Protein AF-A0A5C6DYI2-F1 (afdb_monomer_lite)

Organism: NCBI:txid2528015

Radius of gyration: 19.26 Å; chains: 1; bounding box: 51×34×50 Å

Secondary structure (DSSP, 8-state):
-PPPP----EEEETTEEEEEEEEE-SS-TTEEEEEEESSTTS-S-EEEEEEETTB---HHHHHHHHHHHHHTT--SS-SS--EEEPPHHHHHHHHHTSPEEEEETTEEEEEEEE-TTS-EEEEEESS-TT-EEEEE-TT--GGG-SHHHHHHHHHHHHHTT--TT-SS--EEEE-HHHHHHHHHHHHHH-

pLDDT: mean 75.1, std 12.77, range [27.53, 91.75]

Structure (mmCIF, N/CA/C/O backbone):
data_AF-A0A5C6DYI2-F1
#
_entry.id   AF-A0A5C6DYI2-F1
#
loop_
_atom_site.group_PDB
_atom_site.id
_atom_site.type_symbol
_atom_site.label_atom_id
_atom_site.label_alt_id
_atom_site.label_comp_id
_atom_site.label_asym_id
_atom_site.label_entity_id
_atom_site.label_seq_id
_atom_site.pdbx_PDB_ins_code
_atom_site.Cartn_x
_atom_site.Cartn_y
_atom_site.Cartn_z
_atom_site.occupancy
_atom_site.B_iso_or_equiv
_atom_site.auth_seq_id
_atom_site.auth_comp_id
_atom_site.auth_asym_id
_atom_site.auth_atom_id
_atom_site.pdbx_PDB_model_num
ATOM 1 N N . MET A 1 1 ? 27.902 3.941 20.079 1.00 34.22 1 MET A N 1
ATOM 2 C CA . MET A 1 1 ? 26.708 3.625 19.268 1.00 34.22 1 MET A CA 1
ATOM 3 C C . MET A 1 1 ? 27.142 3.582 17.817 1.00 34.22 1 MET A C 1
ATOM 5 O O . MET A 1 1 ? 27.609 4.592 17.311 1.00 34.22 1 MET A O 1
ATOM 9 N N . SER A 1 2 ? 27.116 2.411 17.188 1.00 27.53 2 SER A N 1
ATOM 10 C CA . SER A 1 2 ? 27.493 2.263 15.780 1.00 27.53 2 SER A CA 1
ATOM 11 C C . SER A 1 2 ? 26.428 2.931 14.913 1.00 27.53 2 SER A C 1
ATOM 13 O O . SER A 1 2 ? 25.244 2.652 15.101 1.00 27.53 2 SER A O 1
ATOM 15 N N . ALA A 1 3 ? 26.829 3.805 13.985 1.00 27.56 3 ALA A N 1
ATOM 16 C CA . ALA A 1 3 ? 25.918 4.322 12.968 1.00 27.56 3 ALA A CA 1
ATOM 17 C C . ALA A 1 3 ? 25.213 3.135 12.279 1.00 27.56 3 ALA A C 1
ATOM 19 O O . ALA A 1 3 ? 25.870 2.115 12.025 1.00 27.56 3 ALA A O 1
ATOM 20 N N . PRO A 1 4 ? 23.895 3.208 12.019 1.00 30.70 4 PRO A N 1
ATOM 21 C CA . PRO A 1 4 ? 23.184 2.116 11.371 1.00 30.70 4 PRO A CA 1
ATOM 22 C C . PRO A 1 4 ? 23.882 1.798 10.045 1.00 30.70 4 PRO A C 1
ATOM 24 O O . PRO A 1 4 ? 24.084 2.685 9.216 1.00 30.70 4 PRO A O 1
ATOM 27 N N . LYS A 1 5 ? 24.308 0.537 9.869 1.00 36.03 5 LYS A N 1
ATOM 28 C CA . LYS A 1 5 ? 24.911 0.057 8.617 1.00 36.03 5 LYS A CA 1
ATOM 29 C C . LYS A 1 5 ? 23.982 0.476 7.474 1.00 36.03 5 LYS A C 1
ATOM 31 O O . LYS A 1 5 ? 22.813 0.093 7.500 1.00 36.03 5 LYS A O 1
ATOM 36 N N . ARG A 1 6 ? 24.480 1.268 6.510 1.00 45.12 6 ARG A N 1
ATOM 37 C CA . ARG A 1 6 ? 23.754 1.603 5.271 1.00 45.12 6 ARG A CA 1
ATOM 38 C C . ARG A 1 6 ? 23.174 0.297 4.723 1.00 45.12 6 ARG A C 1
ATOM 40 O O . ARG A 1 6 ? 23.941 -0.588 4.348 1.00 45.12 6 ARG A O 1
ATOM 47 N N . LYS A 1 7 ? 21.845 0.135 4.773 1.00 52.53 7 LYS A N 1
ATOM 48 C CA . LYS A 1 7 ? 21.173 -1.033 4.192 1.00 52.53 7 LYS A CA 1
ATOM 49 C C . LYS A 1 7 ? 21.617 -1.102 2.731 1.00 52.53 7 LYS A C 1
ATOM 51 O O . LYS A 1 7 ? 21.588 -0.090 2.037 1.00 52.53 7 LYS A O 1
ATOM 56 N N . SER A 1 8 ? 22.119 -2.258 2.306 1.00 54.47 8 SER A N 1
ATOM 57 C CA . SER A 1 8 ? 22.535 -2.461 0.920 1.00 54.47 8 SER A CA 1
ATOM 58 C C . SER A 1 8 ? 21.328 -2.218 0.014 1.00 54.47 8 SER A C 1
ATOM 60 O O . SER A 1 8 ? 20.334 -2.932 0.118 1.00 54.47 8 SER A O 1
ATOM 62 N N . ASN A 1 9 ? 21.406 -1.203 -0.843 1.00 77.44 9 ASN A N 1
ATOM 63 C CA . ASN A 1 9 ? 20.374 -0.859 -1.819 1.00 77.44 9 ASN A CA 1
ATOM 64 C C . ASN A 1 9 ? 20.566 -1.660 -3.114 1.00 77.44 9 ASN A C 1
ATOM 66 O O . ASN A 1 9 ? 20.631 -1.088 -4.200 1.00 77.44 9 ASN A O 1
ATOM 70 N N . ARG A 1 10 ? 20.769 -2.973 -2.991 1.00 84.75 10 ARG A N 1
ATOM 71 C CA . ARG A 1 10 ? 21.012 -3.869 -4.123 1.00 84.75 10 ARG A CA 1
ATOM 72 C C . ARG A 1 10 ? 19.998 -4.996 -4.114 1.00 84.75 10 ARG A C 1
ATOM 74 O O . ARG A 1 10 ? 19.713 -5.551 -3.052 1.00 84.75 10 ARG A O 1
ATOM 81 N N . ILE A 1 11 ? 19.505 -5.352 -5.290 1.00 85.38 11 ILE A N 1
ATOM 82 C CA . ILE A 1 11 ? 18.646 -6.512 -5.497 1.00 85.38 11 ILE A CA 1
ATOM 83 C C . ILE A 1 11 ? 19.106 -7.271 -6.737 1.00 85.38 11 ILE A C 1
ATOM 85 O O . ILE A 1 11 ? 19.476 -6.663 -7.734 1.00 85.38 11 ILE A O 1
ATOM 89 N N . THR A 1 12 ? 19.093 -8.598 -6.666 1.00 85.75 12 THR A N 1
ATOM 90 C CA . THR A 1 12 ? 19.372 -9.464 -7.814 1.00 85.75 12 THR A CA 1
ATOM 91 C C . THR A 1 12 ? 18.053 -10.042 -8.311 1.00 85.75 12 THR A C 1
ATOM 93 O O . THR A 1 12 ? 17.307 -10.628 -7.520 1.00 85.75 12 THR A O 1
ATOM 96 N N . VAL A 1 13 ? 17.758 -9.870 -9.599 1.00 82.00 13 VAL A N 1
ATOM 97 C CA . VAL A 1 13 ? 16.585 -10.454 -10.263 1.00 82.00 13 VAL A CA 1
ATOM 98 C C . VAL A 1 13 ? 17.079 -11.228 -11.477 1.00 82.00 13 VAL A C 1
ATOM 100 O O . VAL A 1 13 ? 17.715 -10.659 -12.358 1.00 82.00 13 VAL A O 1
ATOM 103 N N . GLY A 1 14 ? 16.845 -12.544 -11.475 1.00 82.75 14 GLY A N 1
ATOM 104 C CA . GLY A 1 14 ? 17.521 -13.451 -12.400 1.00 82.75 14 GLY A CA 1
ATOM 105 C C . GLY A 1 14 ? 19.039 -13.353 -12.234 1.00 82.75 14 GLY A C 1
ATOM 106 O O . GLY A 1 14 ? 19.572 -13.502 -11.135 1.00 82.75 14 GLY A O 1
ATOM 107 N N . ASP A 1 15 ? 19.703 -13.071 -13.338 1.00 82.75 15 ASP A N 1
ATOM 108 C CA . ASP A 1 15 ? 21.144 -12.968 -13.530 1.00 82.75 15 ASP A CA 1
ATOM 109 C C . ASP A 1 15 ? 21.648 -11.512 -13.485 1.00 82.75 15 ASP A C 1
ATOM 111 O O . ASP A 1 15 ? 22.845 -11.256 -13.609 1.00 82.75 15 ASP A O 1
ATOM 115 N N . GLN A 1 16 ? 20.755 -10.552 -13.228 1.00 82.06 16 GLN A N 1
ATOM 116 C CA . GLN A 1 16 ? 21.065 -9.124 -13.206 1.00 82.06 16 GLN A CA 1
ATOM 117 C C . GLN A 1 16 ? 21.032 -8.547 -11.794 1.00 82.06 16 GLN A C 1
ATOM 119 O O . GLN A 1 16 ? 20.221 -8.937 -10.946 1.00 82.06 16 GLN A O 1
ATOM 124 N N . VAL A 1 17 ? 21.919 -7.583 -11.545 1.00 85.12 17 VAL A N 1
ATOM 125 C CA . VAL A 1 17 ? 22.002 -6.857 -10.277 1.00 85.12 17 VAL A CA 1
ATOM 126 C C . VAL A 1 17 ? 21.564 -5.419 -10.489 1.00 85.12 17 VAL A C 1
ATOM 128 O O . VAL A 1 17 ? 22.135 -4.694 -11.293 1.00 85.12 17 VAL A O 1
ATOM 131 N N . PHE A 1 18 ? 20.587 -5.004 -9.698 1.00 86.56 18 PHE A N 1
ATOM 132 C CA . PHE A 1 18 ? 20.037 -3.661 -9.702 1.00 86.56 18 PHE A CA 1
ATOM 133 C C . PHE A 1 18 ? 20.454 -2.936 -8.436 1.00 86.56 18 PHE A C 1
ATOM 135 O O . PHE A 1 18 ? 20.476 -3.516 -7.341 1.00 86.56 18 PHE A O 1
ATOM 142 N N . ARG A 1 19 ? 20.727 -1.641 -8.568 1.00 86.38 19 ARG A N 1
ATOM 143 C CA . ARG A 1 19 ? 20.943 -0.742 -7.439 1.00 86.38 19 ARG A CA 1
ATOM 144 C C . ARG A 1 19 ? 19.838 0.299 -7.415 1.00 86.38 19 ARG A C 1
ATOM 146 O O . ARG A 1 19 ? 19.529 0.891 -8.439 1.00 86.38 19 ARG A O 1
ATOM 153 N N . TRP A 1 20 ? 19.267 0.563 -6.248 1.00 85.56 20 TRP A N 1
ATOM 154 C CA . TRP A 1 20 ? 18.187 1.540 -6.126 1.00 85.56 20 TRP A CA 1
ATOM 155 C C . TRP A 1 20 ? 18.527 2.706 -5.209 1.00 85.56 20 TRP A C 1
ATOM 157 O O . TRP A 1 20 ? 19.414 2.628 -4.349 1.00 85.56 20 TRP A O 1
ATOM 167 N N . ARG A 1 21 ? 17.809 3.814 -5.363 1.00 81.38 21 ARG A N 1
ATOM 168 C CA . ARG A 1 21 ? 17.977 5.033 -4.570 1.00 81.38 21 ARG A CA 1
ATOM 169 C C . ARG A 1 21 ? 16.649 5.750 -4.416 1.00 81.38 21 ARG A C 1
ATOM 171 O O . ARG A 1 21 ? 15.769 5.639 -5.263 1.00 81.38 21 ARG A O 1
ATOM 178 N N . PHE A 1 22 ? 16.549 6.510 -3.334 1.00 76.00 22 PHE A N 1
ATOM 179 C CA . PHE A 1 22 ? 15.466 7.458 -3.132 1.00 76.00 22 PHE A CA 1
ATOM 180 C C . PHE A 1 22 ? 15.976 8.849 -3.447 1.00 76.00 22 PHE A C 1
ATOM 182 O O . PHE A 1 22 ? 17.021 9.256 -2.935 1.00 76.00 22 PHE A O 1
ATOM 189 N N . HIS A 1 23 ? 15.212 9.551 -4.266 1.00 73.88 23 HIS A N 1
ATOM 190 C CA . HIS A 1 23 ? 15.346 10.972 -4.505 1.00 73.88 23 HIS A CA 1
ATOM 191 C C . HIS A 1 23 ? 14.105 11.626 -3.911 1.00 73.88 23 HIS A C 1
ATOM 193 O O . HIS A 1 23 ? 12.983 11.206 -4.196 1.00 73.88 23 HIS A O 1
ATOM 199 N N . TYR A 1 24 ? 14.313 12.596 -3.031 1.00 67.12 24 TYR A N 1
ATOM 200 C CA . TYR A 1 24 ? 13.225 13.424 -2.530 1.00 67.12 24 TYR A CA 1
ATOM 201 C C . TYR A 1 24 ? 13.032 14.558 -3.522 1.00 67.12 24 TYR A C 1
ATOM 203 O O . TYR A 1 24 ? 14.021 15.133 -3.978 1.00 67.12 24 TYR A O 1
ATOM 211 N N . ASP A 1 25 ? 11.785 14.805 -3.898 1.00 65.88 25 ASP A N 1
ATOM 212 C CA . ASP A 1 25 ? 11.463 15.918 -4.776 1.00 65.88 25 ASP A CA 1
ATOM 213 C C . ASP A 1 25 ? 11.473 17.206 -3.938 1.00 65.88 25 ASP A C 1
ATOM 215 O O . ASP A 1 25 ? 10.756 17.307 -2.939 1.00 65.88 25 ASP A O 1
ATOM 219 N N . GLU A 1 26 ? 12.347 18.154 -4.287 1.00 67.00 26 GLU A N 1
ATOM 220 C CA . GLU A 1 26 ? 12.460 19.434 -3.575 1.00 67.00 26 GLU A CA 1
ATOM 221 C C . GLU A 1 26 ? 11.225 20.319 -3.810 1.00 67.00 26 GLU A C 1
ATOM 223 O O . GLU A 1 26 ? 10.837 21.073 -2.915 1.00 67.00 26 GLU A O 1
ATOM 228 N N . ASP A 1 27 ? 10.567 20.168 -4.964 1.00 67.50 27 ASP A N 1
ATOM 229 C CA . ASP A 1 27 ? 9.393 20.945 -5.370 1.00 67.50 27 ASP A CA 1
ATOM 230 C C . ASP A 1 27 ? 8.074 20.277 -4.935 1.00 67.50 27 ASP A C 1
ATOM 232 O O . ASP A 1 27 ? 7.031 20.932 -4.842 1.00 67.50 27 ASP A O 1
ATOM 236 N N . ALA A 1 28 ? 8.112 18.981 -4.605 1.00 61.72 28 ALA A N 1
ATOM 237 C CA . ALA A 1 28 ? 6.987 18.223 -4.064 1.00 61.72 28 ALA A CA 1
ATOM 238 C C . ALA A 1 28 ? 7.410 17.392 -2.833 1.00 61.72 28 ALA A C 1
ATOM 240 O O . ALA A 1 28 ? 7.610 16.184 -2.945 1.00 61.72 28 ALA A O 1
ATOM 241 N N . PRO A 1 29 ? 7.461 17.986 -1.620 1.00 59.62 29 PRO A N 1
ATOM 242 C CA . PRO A 1 29 ? 7.965 17.322 -0.406 1.00 59.62 29 PRO A CA 1
ATOM 243 C C . PRO A 1 29 ? 7.215 16.040 -0.001 1.00 59.62 29 PRO A C 1
ATOM 245 O O . PRO A 1 29 ? 7.711 15.236 0.785 1.00 59.62 29 PRO A O 1
ATOM 248 N N . TRP A 1 30 ? 6.000 15.865 -0.522 1.00 53.84 30 TRP A N 1
ATOM 249 C CA . TRP A 1 30 ? 5.128 14.705 -0.330 1.00 53.84 30 TRP A CA 1
ATOM 250 C C . TRP A 1 30 ? 5.398 13.570 -1.339 1.00 53.84 30 TRP A C 1
ATOM 252 O O . TRP A 1 30 ? 4.894 12.456 -1.178 1.00 53.84 30 TRP A O 1
ATOM 262 N N . GLN A 1 31 ? 6.223 13.814 -2.359 1.00 58.94 31 GLN A N 1
ATOM 263 C CA . GLN A 1 31 ? 6.651 12.828 -3.345 1.00 58.94 31 GLN A CA 1
ATOM 264 C C . GLN A 1 31 ? 8.095 12.389 -3.104 1.00 58.94 31 GLN A C 1
ATOM 266 O O . GLN A 1 31 ? 8.993 13.172 -2.794 1.00 58.94 31 GLN A O 1
ATOM 271 N N . LYS A 1 32 ? 8.341 11.096 -3.307 1.00 66.44 32 LYS A N 1
ATOM 272 C CA . LYS A 1 32 ? 9.693 10.567 -3.471 1.00 66.44 32 LYS A CA 1
ATOM 273 C C . LYS A 1 32 ? 9.769 9.737 -4.740 1.00 66.44 32 LYS A C 1
ATOM 275 O O . LYS A 1 32 ? 8.901 8.911 -5.029 1.00 66.44 32 LYS A O 1
ATOM 280 N N . THR A 1 33 ? 10.846 9.926 -5.483 1.00 73.31 33 THR A N 1
ATOM 281 C CA . THR A 1 33 ? 11.143 9.131 -6.667 1.00 73.31 33 THR A CA 1
ATOM 282 C C . THR A 1 33 ? 12.076 7.996 -6.278 1.00 73.31 33 THR A C 1
ATOM 284 O O . THR A 1 33 ? 13.165 8.209 -5.739 1.00 73.31 33 THR A O 1
ATOM 287 N N . VAL A 1 34 ? 11.648 6.768 -6.550 1.00 76.06 34 VAL A N 1
ATOM 288 C CA . VAL A 1 34 ? 12.525 5.601 -6.530 1.00 76.06 34 VAL A CA 1
ATOM 289 C C . VAL A 1 34 ? 13.201 5.526 -7.892 1.00 76.06 34 VAL A C 1
ATOM 291 O O . VAL A 1 34 ? 12.520 5.386 -8.904 1.00 76.06 34 VAL A O 1
ATOM 294 N N . SER A 1 35 ? 14.526 5.631 -7.910 1.00 79.38 35 SER A N 1
ATOM 295 C CA . SER A 1 35 ? 15.345 5.360 -9.093 1.00 79.38 35 SER A CA 1
ATOM 296 C C . SER A 1 35 ? 16.001 3.995 -8.923 1.00 79.38 35 SER A C 1
ATOM 298 O O . SER A 1 35 ? 16.595 3.717 -7.877 1.00 79.38 35 SER A O 1
ATOM 300 N N . ILE A 1 36 ? 15.861 3.122 -9.916 1.00 77.06 36 ILE A N 1
ATOM 301 C CA . ILE A 1 36 ? 16.424 1.773 -9.938 1.00 77.06 36 ILE A CA 1
ATOM 302 C C . ILE A 1 36 ? 17.280 1.662 -11.191 1.00 77.06 36 ILE A C 1
ATOM 304 O O . ILE A 1 36 ? 16.765 1.761 -12.295 1.00 77.06 36 ILE A O 1
ATOM 308 N N . VAL A 1 37 ? 18.577 1.447 -11.025 1.00 76.06 37 VAL A N 1
ATOM 309 C CA . VAL A 1 37 ? 19.528 1.368 -12.134 1.00 76.06 37 VAL A CA 1
ATOM 310 C C . VAL A 1 37 ? 19.961 -0.077 -12.327 1.00 76.06 37 VAL A C 1
ATOM 312 O O . VAL A 1 37 ? 20.323 -0.757 -11.358 1.00 76.06 37 VAL A O 1
ATOM 315 N N . ALA A 1 38 ? 19.922 -0.538 -13.573 1.00 65.12 38 ALA A N 1
ATOM 316 C CA . ALA A 1 38 ? 20.376 -1.857 -13.998 1.00 65.12 38 ALA A CA 1
ATOM 317 C C . ALA A 1 38 ? 21.909 -1.900 -14.149 1.00 65.12 38 ALA A C 1
ATOM 319 O O . ALA A 1 38 ? 22.416 -2.141 -15.233 1.00 65.12 38 ALA A O 1
ATOM 320 N N . ASP A 1 39 ? 22.645 -1.588 -13.077 1.00 67.50 39 ASP A N 1
ATOM 321 C CA . ASP A 1 39 ? 24.098 -1.776 -12.947 1.00 67.50 39 ASP A CA 1
ATOM 322 C C . ASP A 1 39 ? 24.541 -1.442 -11.504 1.00 67.50 39 ASP A C 1
ATOM 324 O O . ASP A 1 39 ? 23.973 -0.558 -10.851 1.00 67.50 39 ASP A O 1
ATOM 328 N N . ASP A 1 40 ? 25.590 -2.095 -10.998 1.00 61.34 40 ASP A N 1
ATOM 329 C CA . ASP A 1 40 ? 26.226 -1.710 -9.733 1.00 61.34 40 ASP A CA 1
ATOM 330 C C . ASP A 1 40 ? 26.999 -0.381 -9.850 1.00 61.34 40 ASP A C 1
ATOM 332 O O . ASP A 1 40 ? 27.096 0.356 -8.856 1.00 61.34 40 ASP A O 1
ATOM 336 N N . ASP A 1 41 ? 27.454 -0.053 -11.066 1.00 63.59 41 ASP A N 1
ATOM 337 C CA . ASP A 1 41 ? 28.224 1.154 -11.400 1.00 63.59 41 ASP A CA 1
ATOM 338 C C . ASP A 1 41 ? 27.359 2.353 -11.835 1.00 63.59 41 ASP A C 1
ATOM 340 O O . ASP A 1 41 ? 27.890 3.439 -12.057 1.00 63.59 41 ASP A O 1
ATOM 344 N N . LEU A 1 42 ? 26.025 2.202 -11.851 1.00 63.12 42 LEU A N 1
ATOM 345 C CA . LEU A 1 42 ? 25.023 3.238 -12.184 1.00 63.12 42 LEU A CA 1
ATOM 346 C C . LEU A 1 42 ? 25.016 3.737 -13.635 1.00 63.12 42 LEU A C 1
ATOM 348 O O . LEU A 1 42 ? 24.374 4.747 -13.911 1.00 63.12 42 LEU A O 1
ATOM 352 N N . ASN A 1 43 ? 25.711 3.063 -14.546 1.00 67.38 43 ASN A N 1
ATOM 353 C CA . ASN A 1 43 ? 25.782 3.480 -15.948 1.00 67.38 43 ASN A CA 1
ATOM 354 C C . ASN A 1 43 ? 24.776 2.740 -16.845 1.00 67.38 43 ASN A C 1
ATOM 356 O O . ASN A 1 43 ? 24.751 2.969 -18.050 1.00 67.38 43 ASN A O 1
ATOM 360 N N . GLY A 1 44 ? 23.964 1.851 -16.269 1.00 73.38 44 GLY A N 1
ATOM 361 C CA . GLY A 1 44 ? 22.937 1.104 -16.988 1.00 73.38 44 GLY A CA 1
ATOM 362 C C . GLY A 1 44 ? 21.615 1.867 -17.158 1.00 73.38 44 GLY A C 1
ATOM 363 O O . GLY A 1 44 ? 21.448 2.973 -16.636 1.00 73.38 44 GLY A O 1
ATOM 364 N N . PRO A 1 45 ? 20.639 1.259 -17.856 1.00 80.81 45 PRO A N 1
ATOM 365 C CA . PRO A 1 45 ? 19.270 1.760 -17.939 1.00 80.81 45 PRO A CA 1
ATOM 366 C C . PRO A 1 45 ? 18.674 2.052 -16.561 1.00 80.81 45 PRO A C 1
ATOM 368 O O . PRO A 1 45 ? 18.911 1.317 -15.594 1.00 80.81 45 PRO A O 1
ATOM 371 N N . SER A 1 46 ? 17.868 3.109 -16.481 1.00 85.06 46 SER A N 1
ATOM 372 C CA . SER A 1 46 ? 17.254 3.570 -15.238 1.00 85.06 46 SER A CA 1
ATOM 373 C C . SER A 1 46 ? 15.736 3.449 -15.296 1.00 85.06 46 SER A C 1
ATOM 375 O O . SER A 1 46 ? 15.092 3.876 -16.246 1.00 85.06 46 SER A O 1
ATOM 377 N N . LEU A 1 47 ? 15.154 2.881 -14.248 1.00 85.38 47 LEU A N 1
ATOM 378 C CA . LEU A 1 47 ? 13.722 2.810 -14.003 1.00 85.38 47 LEU A CA 1
ATOM 379 C C . LEU A 1 47 ? 13.354 3.832 -12.927 1.00 85.38 47 LEU A C 1
ATOM 381 O O . LEU A 1 47 ? 13.929 3.828 -11.835 1.00 85.38 47 LEU A O 1
ATOM 385 N N . PHE A 1 48 ? 12.360 4.668 -13.210 1.00 83.81 48 PHE A N 1
ATOM 386 C CA . PHE A 1 48 ? 11.830 5.649 -12.272 1.00 83.81 48 PHE A CA 1
ATOM 387 C C . PHE A 1 48 ? 10.388 5.322 -11.899 1.00 83.81 48 PHE A C 1
ATOM 389 O O . PHE A 1 48 ? 9.528 5.102 -12.753 1.00 83.81 48 PHE A O 1
ATOM 396 N N . ALA A 1 49 ? 10.122 5.336 -10.596 1.00 82.94 49 ALA A N 1
ATOM 397 C CA . ALA A 1 49 ? 8.786 5.216 -10.040 1.00 82.94 49 ALA A CA 1
ATOM 398 C C . ALA A 1 49 ? 8.563 6.318 -9.002 1.00 82.94 49 ALA A C 1
ATOM 400 O O . ALA A 1 49 ? 9.230 6.357 -7.964 1.00 82.94 49 ALA A O 1
ATOM 401 N N . ARG A 1 50 ? 7.617 7.217 -9.279 1.00 79.81 50 ARG A N 1
ATOM 402 C CA . ARG A 1 50 ? 7.185 8.246 -8.330 1.00 79.81 50 ARG A CA 1
ATOM 403 C C . ARG A 1 50 ? 6.194 7.636 -7.358 1.00 79.81 50 ARG A C 1
ATOM 405 O O . ARG A 1 50 ? 5.200 7.050 -7.765 1.00 79.81 50 ARG A O 1
ATOM 412 N N . CYS A 1 51 ? 6.468 7.748 -6.068 1.00 72.75 51 CYS A N 1
ATOM 413 C CA . CYS A 1 51 ? 5.585 7.225 -5.039 1.00 72.75 51 CYS A CA 1
ATOM 414 C C . CYS A 1 51 ? 5.400 8.248 -3.920 1.00 72.75 51 CYS A C 1
ATOM 416 O O . CYS A 1 51 ? 6.247 9.114 -3.696 1.00 72.75 51 CYS A O 1
ATOM 418 N N . HIS A 1 52 ? 4.284 8.135 -3.202 1.00 67.06 52 HIS A N 1
ATOM 419 C CA . HIS A 1 52 ? 4.045 8.954 -2.016 1.00 67.06 52 HIS A CA 1
ATOM 420 C C . HIS A 1 52 ? 5.135 8.722 -0.960 1.00 67.06 52 HIS A C 1
ATOM 422 O O . HIS A 1 52 ? 5.619 7.591 -0.805 1.00 67.06 52 HIS A O 1
ATOM 428 N N . TYR A 1 53 ? 5.501 9.769 -0.218 1.00 63.34 53 TYR A N 1
ATOM 429 C CA . TYR A 1 53 ? 6.537 9.716 0.817 1.00 63.34 53 TYR A CA 1
ATOM 430 C C . TYR A 1 53 ? 6.277 8.618 1.866 1.00 63.34 53 TYR A C 1
ATOM 432 O O . TYR A 1 53 ? 7.215 7.945 2.307 1.00 63.34 53 TYR A O 1
ATOM 440 N N . ASP A 1 54 ? 5.009 8.347 2.168 1.00 59.56 54 ASP A N 1
ATOM 441 C CA . ASP A 1 54 ? 4.579 7.400 3.210 1.00 59.56 54 ASP A CA 1
ATOM 442 C C . ASP A 1 54 ? 4.599 5.926 2.790 1.00 59.56 54 ASP A C 1
ATOM 444 O O . ASP A 1 54 ? 4.420 5.026 3.617 1.00 59.56 54 ASP A O 1
ATOM 448 N N . ASN A 1 55 ? 4.867 5.645 1.511 1.00 67.94 55 ASN A N 1
ATOM 449 C CA . ASN A 1 55 ? 5.054 4.277 1.045 1.00 67.94 55 ASN A CA 1
ATOM 450 C C . ASN A 1 55 ? 6.413 3.745 1.514 1.00 67.94 55 ASN A C 1
ATOM 452 O O . ASN A 1 55 ? 7.451 4.192 1.029 1.00 67.94 55 ASN A O 1
ATOM 456 N N . ASP A 1 56 ? 6.458 2.772 2.424 1.00 70.62 56 ASP A N 1
ATOM 457 C CA . ASP A 1 56 ? 7.730 2.147 2.807 1.00 70.62 56 ASP A CA 1
ATOM 458 C C . ASP A 1 56 ? 8.259 1.293 1.647 1.00 70.62 56 ASP A C 1
ATOM 460 O O . ASP A 1 56 ? 7.709 0.237 1.352 1.00 70.62 56 ASP A O 1
ATOM 464 N N . VAL A 1 57 ? 9.308 1.747 0.956 1.00 74.88 57 VAL A N 1
ATOM 465 C CA . VAL A 1 57 ? 9.852 1.044 -0.212 1.00 74.88 57 VAL A CA 1
ATOM 466 C C . VAL A 1 57 ? 10.838 -0.027 0.249 1.00 74.88 57 VAL A C 1
ATOM 468 O O . VAL A 1 57 ? 11.953 0.248 0.697 1.00 74.88 57 VAL A O 1
ATOM 471 N N . THR A 1 58 ? 10.419 -1.279 0.105 1.00 76.75 58 THR A N 1
ATOM 472 C CA . THR A 1 58 ? 11.153 -2.471 0.543 1.00 76.75 58 THR A CA 1
ATOM 473 C C . THR A 1 58 ? 11.758 -3.245 -0.639 1.00 76.75 58 THR A C 1
ATOM 475 O O . THR A 1 58 ? 11.291 -3.075 -1.767 1.00 76.75 58 THR A O 1
ATOM 478 N N . PRO A 1 59 ? 12.733 -4.161 -0.403 1.00 81.38 59 PRO A N 1
ATOM 479 C CA . PRO A 1 59 ? 13.190 -5.199 -1.356 1.00 81.38 59 PRO A CA 1
ATOM 480 C C . PRO A 1 59 ? 12.089 -5.798 -2.229 1.00 81.38 59 PRO A C 1
ATOM 482 O O . PRO A 1 59 ? 12.244 -5.913 -3.441 1.00 81.38 59 PRO A O 1
ATOM 485 N N . ALA A 1 60 ? 10.950 -6.119 -1.622 1.00 78.94 60 ALA A N 1
ATOM 486 C CA . ALA A 1 60 ? 9.825 -6.720 -2.321 1.00 78.94 60 ALA A CA 1
ATOM 487 C C . ALA A 1 60 ? 9.106 -5.745 -3.272 1.00 78.94 60 ALA A C 1
ATOM 489 O O . ALA A 1 60 ? 8.719 -6.154 -4.363 1.00 78.94 60 ALA A O 1
ATOM 490 N N . ILE A 1 61 ? 8.954 -4.469 -2.896 1.00 83.25 61 ILE A N 1
ATOM 491 C CA . ILE A 1 61 ? 8.323 -3.450 -3.754 1.00 83.25 61 ILE A CA 1
ATOM 492 C C . ILE A 1 61 ? 9.151 -3.213 -4.999 1.00 83.25 61 ILE A C 1
ATOM 494 O O . ILE A 1 61 ? 8.619 -3.210 -6.099 1.00 83.25 61 ILE A O 1
ATOM 498 N N . VAL A 1 62 ? 10.456 -3.034 -4.839 1.00 85.88 62 VAL A N 1
ATOM 499 C CA . VAL A 1 62 ? 11.311 -2.770 -5.994 1.00 85.88 62 VAL A CA 1
ATOM 500 C C . VAL A 1 62 ? 11.415 -3.992 -6.891 1.00 85.88 62 VAL A C 1
ATOM 502 O O . VAL A 1 62 ? 11.398 -3.827 -8.103 1.00 85.88 62 VAL A O 1
ATOM 505 N N . ARG A 1 63 ? 11.434 -5.212 -6.338 1.00 86.88 63 ARG A N 1
ATOM 506 C CA . ARG A 1 63 ? 11.301 -6.410 -7.175 1.00 86.88 63 ARG A CA 1
ATOM 507 C C . ARG A 1 63 ? 10.033 -6.359 -8.023 1.00 86.88 63 ARG A C 1
ATOM 509 O O . ARG A 1 63 ? 10.101 -6.594 -9.216 1.00 86.88 63 ARG A O 1
ATOM 516 N N . ARG A 1 64 ? 8.904 -5.980 -7.423 1.00 86.75 64 ARG A N 1
ATOM 517 C CA . ARG A 1 64 ? 7.634 -5.853 -8.143 1.00 86.75 64 ARG A CA 1
ATOM 518 C C . ARG A 1 64 ? 7.655 -4.741 -9.195 1.00 86.75 64 ARG A C 1
ATOM 520 O O . ARG A 1 64 ? 7.114 -4.939 -10.273 1.00 86.75 64 ARG A O 1
ATOM 527 N N . LEU A 1 65 ? 8.291 -3.603 -8.902 1.00 88.56 65 LEU A N 1
ATOM 528 C CA . LEU A 1 65 ? 8.499 -2.527 -9.877 1.00 88.56 65 LEU A CA 1
ATOM 529 C C . LEU A 1 65 ? 9.336 -3.013 -11.069 1.00 88.56 65 LEU A C 1
ATOM 531 O O . LEU A 1 65 ? 9.000 -2.689 -12.202 1.00 88.56 65 LEU A O 1
ATOM 535 N N . LEU A 1 66 ? 10.382 -3.811 -10.822 1.00 89.19 66 LEU A N 1
ATOM 536 C CA . LEU A 1 66 ? 11.199 -4.437 -11.865 1.00 89.19 66 LEU A CA 1
ATOM 537 C C . LEU A 1 66 ? 10.384 -5.432 -12.698 1.00 89.19 66 LEU A C 1
ATOM 539 O O . LEU A 1 66 ? 10.389 -5.332 -13.919 1.00 89.19 66 LEU A O 1
ATOM 543 N N . ASP A 1 67 ? 9.640 -6.333 -12.051 1.00 88.62 67 ASP A N 1
ATOM 544 C CA . ASP A 1 67 ? 8.791 -7.317 -12.735 1.00 88.62 67 ASP A CA 1
ATOM 545 C C . ASP A 1 67 ? 7.778 -6.611 -13.663 1.00 88.62 67 ASP A C 1
ATOM 547 O O . ASP A 1 67 ? 7.662 -6.946 -14.840 1.00 88.62 67 ASP A O 1
ATOM 551 N N . VAL A 1 68 ? 7.117 -5.555 -13.170 1.00 88.12 68 VAL A N 1
ATOM 552 C CA . VAL A 1 68 ? 6.175 -4.736 -13.952 1.00 88.12 68 VAL A CA 1
ATOM 553 C C . VAL A 1 68 ? 6.865 -3.950 -15.071 1.00 88.12 68 VAL A C 1
ATOM 555 O O . VAL A 1 68 ? 6.294 -3.790 -16.149 1.00 88.12 68 VAL A O 1
ATOM 558 N N . ALA A 1 69 ? 8.084 -3.456 -14.850 1.00 88.38 69 ALA A N 1
ATOM 559 C CA . ALA A 1 69 ? 8.858 -2.793 -15.894 1.00 88.38 69 ALA A CA 1
ATOM 560 C C . ALA A 1 69 ? 9.236 -3.768 -17.020 1.00 88.38 69 ALA A C 1
ATOM 562 O O . ALA A 1 69 ? 9.102 -3.411 -18.189 1.00 88.38 69 ALA A O 1
ATOM 563 N N . PHE A 1 70 ? 9.617 -5.007 -16.692 1.00 88.50 70 PHE A N 1
ATOM 564 C CA . PHE A 1 70 ? 9.892 -6.047 -17.687 1.00 88.50 70 PHE A CA 1
ATOM 565 C C . PHE A 1 70 ? 8.641 -6.435 -18.478 1.00 88.50 70 PHE A C 1
ATOM 567 O O . PHE A 1 70 ? 8.708 -6.542 -19.701 1.00 88.50 70 PHE A O 1
ATOM 574 N N . GLU A 1 71 ? 7.489 -6.578 -17.813 1.00 87.56 71 GLU A N 1
ATOM 575 C CA . GLU A 1 71 ? 6.194 -6.792 -18.481 1.00 87.56 71 GLU A CA 1
ATOM 576 C C . GLU A 1 71 ? 5.864 -5.667 -19.474 1.00 87.56 71 GLU A C 1
ATOM 578 O O . GLU A 1 71 ? 5.299 -5.917 -20.537 1.00 87.56 71 GLU A O 1
ATOM 583 N N . ASN A 1 72 ? 6.254 -4.433 -19.144 1.00 85.94 72 ASN A N 1
ATOM 584 C CA . ASN A 1 72 ? 6.046 -3.246 -19.970 1.00 85.94 72 ASN A CA 1
ATOM 585 C C . ASN A 1 72 ? 7.169 -3.009 -21.002 1.00 85.94 72 ASN A C 1
ATOM 587 O O . ASN A 1 72 ? 7.197 -1.957 -21.641 1.00 85.94 72 ASN A O 1
ATOM 591 N N . GLY A 1 73 ? 8.087 -3.964 -21.178 1.00 85.12 73 GLY A N 1
ATOM 592 C CA . GLY A 1 73 ? 9.116 -3.925 -22.216 1.00 85.12 73 GLY A CA 1
ATOM 593 C C . GLY A 1 73 ? 10.355 -3.097 -21.880 1.00 85.12 73 GLY A C 1
ATOM 594 O O . GLY A 1 73 ? 11.106 -2.767 -22.795 1.00 85.12 73 GLY A O 1
ATOM 595 N N . TRP A 1 74 ? 10.598 -2.764 -20.609 1.00 85.06 74 TRP A N 1
ATOM 596 C CA . TRP A 1 74 ? 11.846 -2.114 -20.207 1.00 85.06 74 TRP A CA 1
ATOM 597 C C . TRP A 1 74 ? 13.033 -3.067 -20.419 1.00 85.06 74 TRP A C 1
ATOM 599 O O . TRP A 1 74 ? 13.050 -4.138 -19.804 1.00 85.06 74 TRP A O 1
ATOM 609 N N . PRO A 1 75 ? 14.024 -2.716 -21.261 1.00 76.38 75 PRO A N 1
ATOM 610 C CA . PRO A 1 75 ? 15.185 -3.558 -21.485 1.00 76.38 75 PRO A CA 1
ATOM 611 C C . PRO A 1 75 ? 16.247 -3.265 -20.414 1.00 76.38 75 PRO A C 1
ATOM 613 O O . PRO A 1 75 ? 16.847 -2.189 -20.417 1.00 76.38 75 PRO A O 1
ATOM 616 N N . PRO A 1 76 ? 16.542 -4.205 -19.501 1.00 67.44 76 PRO A N 1
ATOM 617 C CA . PRO A 1 76 ? 17.561 -3.985 -18.475 1.00 67.44 76 PRO A CA 1
ATOM 618 C C . PRO A 1 76 ? 19.001 -4.080 -19.007 1.00 67.44 76 PRO 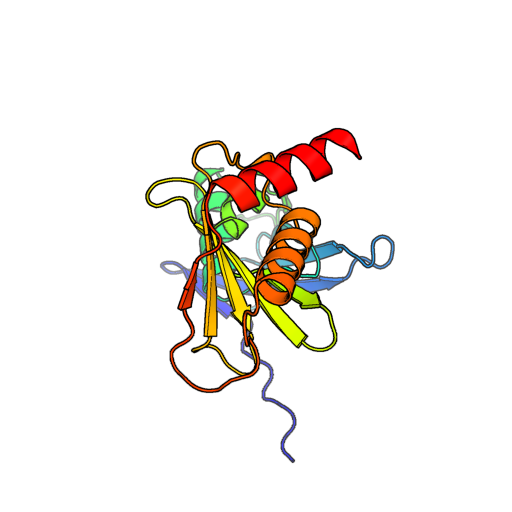A C 1
ATOM 620 O O . PRO A 1 76 ? 19.947 -3.836 -18.265 1.00 67.44 76 PRO A O 1
ATOM 623 N N . ILE A 1 77 ? 19.173 -4.435 -20.284 1.00 72.31 77 ILE A N 1
ATOM 624 C CA . ILE A 1 77 ? 20.440 -4.392 -21.014 1.00 72.31 77 ILE A CA 1
ATOM 625 C C . ILE A 1 77 ? 20.178 -3.579 -22.278 1.00 72.31 77 ILE A C 1
ATOM 627 O O . ILE A 1 77 ? 19.378 -3.984 -23.120 1.00 72.31 77 ILE A O 1
ATOM 631 N N . SER A 1 78 ? 20.834 -2.431 -22.390 1.00 68.19 78 SER A N 1
ATOM 632 C CA . SER A 1 78 ? 20.774 -1.555 -23.558 1.00 68.19 78 SER A CA 1
ATOM 633 C C . SER A 1 78 ? 22.149 -0.931 -23.763 1.00 68.19 78 SER A C 1
ATOM 635 O O . SER A 1 78 ? 22.803 -0.566 -22.786 1.00 68.19 78 SER A O 1
ATOM 637 N N . ASP A 1 79 ? 22.569 -0.806 -25.022 1.00 66.19 79 ASP A N 1
ATOM 638 C CA . ASP A 1 79 ? 23.829 -0.148 -25.399 1.00 66.19 79 ASP A CA 1
ATOM 639 C C . ASP A 1 79 ? 23.790 1.367 -25.120 1.00 66.19 79 ASP A C 1
ATOM 641 O O . ASP A 1 79 ? 24.828 2.009 -24.965 1.00 66.19 79 ASP A O 1
ATOM 645 N N . GLU A 1 80 ? 22.584 1.930 -25.003 1.00 66.38 80 GLU A N 1
ATOM 646 C CA . GLU A 1 80 ? 22.341 3.315 -24.606 1.00 66.38 80 GLU A CA 1
ATOM 647 C C . GLU A 1 80 ? 21.561 3.348 -23.279 1.00 66.38 80 GLU A C 1
ATOM 649 O O . GLU A 1 80 ? 20.500 2.714 -23.186 1.00 66.38 80 GLU A O 1
ATOM 654 N N . PRO A 1 81 ? 22.036 4.072 -22.246 1.00 67.25 81 PRO A N 1
ATOM 655 C CA . PRO A 1 81 ? 21.282 4.266 -21.012 1.00 67.25 81 PRO A CA 1
ATOM 656 C C . PRO A 1 81 ? 19.961 4.970 -21.327 1.00 67.25 81 PRO A C 1
ATOM 658 O O . PRO A 1 81 ? 19.953 6.077 -21.865 1.00 67.25 81 PRO A O 1
ATOM 661 N N . GLN A 1 82 ? 18.843 4.322 -21.006 1.00 75.44 82 GLN A N 1
ATOM 662 C CA . GLN A 1 82 ? 17.507 4.880 -21.201 1.00 75.44 82 GLN A CA 1
ATOM 663 C C . GLN A 1 82 ? 16.779 5.003 -19.870 1.00 75.44 82 GLN A C 1
ATOM 665 O O . GLN A 1 82 ? 16.822 4.092 -19.035 1.00 75.4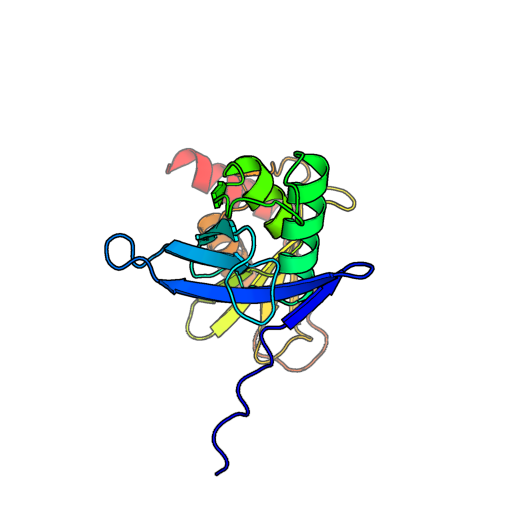4 82 GLN A O 1
ATOM 670 N N . ASP A 1 83 ? 16.075 6.121 -19.726 1.00 81.69 83 ASP A N 1
ATOM 671 C CA . ASP A 1 83 ? 15.171 6.374 -18.617 1.00 81.69 83 ASP A CA 1
ATOM 672 C C . ASP A 1 83 ? 13.789 5.815 -18.956 1.00 81.69 83 ASP A C 1
ATOM 674 O O . ASP A 1 83 ? 13.176 6.173 -19.962 1.00 81.69 83 ASP A O 1
ATOM 678 N N . PHE A 1 84 ? 13.284 4.939 -18.095 1.00 83.44 84 PHE A N 1
ATOM 679 C CA . PHE A 1 84 ? 11.975 4.322 -18.231 1.00 83.44 84 PHE A CA 1
ATOM 680 C C . PHE A 1 84 ? 11.093 4.702 -17.049 1.00 83.44 84 PHE A C 1
ATOM 682 O O . PHE A 1 84 ? 11.428 4.451 -15.891 1.00 83.44 84 PHE A O 1
ATOM 689 N N . GLY A 1 85 ? 9.952 5.319 -17.340 1.00 84.31 85 GLY A N 1
ATOM 690 C CA . GLY A 1 85 ? 8.957 5.689 -16.342 1.00 84.31 85 GLY A CA 1
ATOM 691 C C . GLY A 1 85 ? 7.780 4.725 -16.364 1.00 84.31 85 GLY A C 1
ATOM 692 O O . GLY A 1 85 ? 7.183 4.495 -17.414 1.00 84.31 85 GLY A O 1
ATOM 693 N N . LEU A 1 86 ? 7.409 4.194 -15.200 1.00 84.06 86 LEU A N 1
ATOM 694 C CA . LEU A 1 86 ? 6.107 3.544 -15.051 1.00 84.06 86 LEU A CA 1
ATOM 695 C C . LEU A 1 86 ? 5.005 4.599 -14.929 1.00 84.06 86 LEU A C 1
ATOM 697 O O . LEU A 1 86 ? 5.199 5.650 -14.325 1.00 84.06 86 LEU A O 1
ATOM 701 N N . THR A 1 87 ? 3.829 4.292 -15.470 1.00 83.69 87 THR A N 1
ATOM 702 C CA . THR A 1 87 ? 2.614 5.093 -15.262 1.00 83.69 87 THR A CA 1
ATOM 703 C C . THR A 1 87 ? 2.178 5.045 -13.797 1.00 83.69 87 THR A C 1
ATOM 705 O O . THR A 1 87 ? 2.311 3.990 -13.169 1.00 83.69 87 THR A O 1
ATOM 708 N N . ASP A 1 88 ? 1.543 6.106 -13.299 1.00 77.69 88 ASP A N 1
ATOM 709 C CA . ASP A 1 88 ? 1.042 6.184 -11.917 1.00 77.69 88 ASP A CA 1
ATOM 710 C C . ASP A 1 88 ? 0.119 5.016 -11.538 1.00 77.69 88 ASP A C 1
ATOM 712 O O . ASP A 1 88 ? 0.226 4.486 -10.435 1.00 77.69 88 ASP A O 1
ATOM 716 N N . GLU A 1 89 ? -0.722 4.542 -12.463 1.00 79.31 89 GLU A N 1
ATOM 717 C CA . GLU A 1 89 ? -1.599 3.380 -12.256 1.00 79.31 89 GLU A CA 1
ATOM 718 C C . GLU A 1 89 ? -0.801 2.098 -11.958 1.00 79.31 89 GLU A C 1
ATOM 720 O O . GLU A 1 89 ? -1.012 1.430 -10.944 1.00 79.31 89 GLU A O 1
ATOM 725 N N . ARG A 1 90 ? 0.195 1.783 -12.796 1.00 82.56 90 ARG A N 1
ATOM 726 C CA . ARG A 1 90 ? 1.077 0.616 -12.613 1.00 82.56 90 ARG A CA 1
ATOM 727 C C . ARG A 1 90 ? 1.949 0.734 -11.369 1.00 82.56 90 ARG A C 1
ATOM 729 O O . ARG A 1 90 ? 2.217 -0.271 -10.707 1.00 82.56 90 ARG A O 1
ATOM 736 N N . ILE A 1 91 ? 2.377 1.947 -11.019 1.00 80.31 91 ILE A N 1
ATOM 737 C CA . ILE A 1 91 ? 3.074 2.183 -9.755 1.00 80.31 91 ILE A CA 1
ATOM 738 C C . ILE A 1 91 ? 2.115 1.892 -8.600 1.00 80.31 91 ILE A C 1
ATOM 740 O O . ILE A 1 91 ? 2.434 1.079 -7.736 1.00 80.31 91 ILE A O 1
ATOM 744 N N . TYR A 1 92 ? 0.914 2.466 -8.609 1.00 75.06 92 TYR A N 1
ATOM 745 C CA . TYR A 1 92 ? -0.098 2.228 -7.586 1.00 75.06 92 TYR A CA 1
ATOM 746 C C . TYR A 1 92 ? -0.394 0.730 -7.403 1.00 75.06 92 TYR A C 1
ATOM 748 O O . TYR A 1 92 ? -0.429 0.250 -6.267 1.00 75.06 92 TYR A O 1
ATOM 756 N N . ASP A 1 93 ? -0.498 -0.046 -8.487 1.00 76.12 93 ASP A N 1
ATOM 757 C CA . ASP A 1 93 ? -0.618 -1.512 -8.449 1.00 76.12 93 ASP A CA 1
ATOM 758 C C . ASP A 1 93 ? 0.524 -2.195 -7.698 1.00 76.12 93 ASP A C 1
ATOM 760 O O . ASP A 1 93 ? 0.289 -3.112 -6.900 1.00 76.12 93 ASP A O 1
ATOM 764 N N . CYS A 1 94 ? 1.759 -1.745 -7.926 1.00 78.50 94 CYS A N 1
ATOM 765 C CA . CYS A 1 94 ? 2.930 -2.278 -7.241 1.00 78.50 94 CYS A CA 1
ATOM 766 C C . CYS A 1 94 ? 2.838 -2.057 -5.731 1.00 78.50 94 CYS A C 1
ATOM 768 O O . CYS A 1 94 ? 3.187 -2.955 -4.966 1.00 78.50 94 CYS A O 1
ATOM 770 N N . PHE A 1 95 ? 2.318 -0.906 -5.302 1.00 73.38 95 PHE A N 1
ATOM 771 C CA . PHE A 1 95 ? 2.198 -0.529 -3.893 1.00 73.38 95 PHE A CA 1
ATOM 772 C C . PHE A 1 95 ? 0.903 -1.007 -3.223 1.00 73.38 95 PHE A C 1
ATOM 774 O O . PHE A 1 95 ? 0.843 -1.062 -1.997 1.00 73.38 95 PHE A O 1
ATOM 781 N N . HIS A 1 96 ? -0.115 -1.410 -3.989 1.00 66.75 96 HIS A N 1
ATOM 782 C CA . HIS A 1 96 ? -1.436 -1.770 -3.464 1.00 66.75 96 HIS A CA 1
ATOM 783 C C . HIS A 1 96 ? -1.392 -2.920 -2.440 1.00 66.75 96 HIS A C 1
ATOM 785 O O . HIS A 1 96 ? -2.190 -2.951 -1.520 1.00 66.75 96 HIS A O 1
ATOM 791 N N . GLY A 1 97 ? -0.425 -3.838 -2.534 1.00 61.88 97 GLY A N 1
ATOM 792 C CA . GLY A 1 97 ? -0.280 -4.950 -1.581 1.00 61.88 97 GLY A CA 1
ATOM 793 C C . GLY A 1 97 ? 0.617 -4.676 -0.369 1.00 61.88 97 GLY A C 1
ATOM 794 O O . GLY A 1 97 ? 0.924 -5.616 0.366 1.00 61.88 97 GLY A O 1
ATOM 795 N N . PHE A 1 98 ? 1.109 -3.447 -0.186 1.00 66.50 98 PHE A N 1
ATOM 796 C CA . PHE A 1 98 ? 2.141 -3.141 0.804 1.00 66.50 98 PHE A CA 1
ATOM 797 C C . PHE A 1 98 ? 1.648 -2.231 1.935 1.00 66.50 98 PHE A C 1
ATOM 799 O O . PHE A 1 98 ? 0.775 -1.391 1.721 1.00 66.50 98 PHE A O 1
ATOM 806 N N . PRO A 1 99 ? 2.211 -2.390 3.151 1.00 68.56 99 PRO A N 1
ATOM 807 C CA . PRO A 1 99 ? 1.874 -1.550 4.288 1.00 68.56 99 PRO A CA 1
ATOM 808 C C . PRO A 1 99 ? 2.316 -0.103 4.051 1.00 68.56 99 PRO A C 1
ATOM 810 O O . PRO A 1 99 ? 3.502 0.183 3.903 1.00 68.56 99 PRO A O 1
ATOM 813 N N . ARG A 1 100 ? 1.345 0.801 4.072 1.00 75.19 100 ARG A N 1
ATOM 814 C CA . ARG A 1 100 ? 1.502 2.251 4.178 1.00 75.19 100 ARG A CA 1
ATOM 815 C C . ARG A 1 100 ? 1.637 2.622 5.649 1.00 75.19 100 ARG A C 1
ATOM 817 O O . ARG A 1 100 ? 1.069 1.937 6.500 1.00 75.19 100 ARG A O 1
ATOM 824 N N . LEU A 1 101 ? 2.411 3.654 5.968 1.00 76.50 101 LEU A N 1
ATOM 825 C CA . LEU A 1 101 ? 2.589 4.121 7.345 1.00 76.50 101 LEU A CA 1
ATOM 826 C C . LEU A 1 101 ? 1.770 5.390 7.573 1.00 76.50 101 LEU A C 1
ATOM 828 O O . LEU A 1 101 ? 1.653 6.205 6.673 1.00 76.50 101 LEU A O 1
ATOM 832 N N . LEU A 1 102 ? 1.204 5.531 8.767 1.00 81.62 102 LEU A N 1
ATOM 833 C CA . LEU A 1 102 ? 0.362 6.658 9.162 1.00 81.62 102 LEU A CA 1
ATOM 834 C C . LEU A 1 102 ? 0.668 7.014 10.615 1.00 81.62 102 LEU A C 1
ATOM 836 O O . LEU A 1 102 ? 0.627 6.134 11.475 1.00 81.62 102 LEU A O 1
ATOM 840 N N . ASP A 1 103 ? 0.937 8.281 10.904 1.00 80.31 103 ASP A N 1
ATOM 841 C CA . ASP A 1 103 ? 1.046 8.783 12.273 1.00 80.31 103 ASP A CA 1
ATOM 842 C C . ASP A 1 103 ? -0.276 9.450 12.675 1.00 80.31 103 ASP A C 1
ATOM 844 O O . ASP A 1 103 ? -0.662 10.473 12.124 1.00 80.31 103 ASP A O 1
ATOM 848 N N . HIS A 1 104 ? -0.983 8.875 13.651 1.00 85.88 104 HIS A N 1
ATOM 849 C CA . HIS A 1 104 ? -2.279 9.379 14.115 1.00 85.88 104 HIS A CA 1
ATOM 850 C C . HIS A 1 104 ? -2.409 9.289 15.636 1.00 85.88 104 HIS A C 1
ATOM 852 O O . HIS A 1 104 ? -2.023 8.291 16.247 1.00 85.88 104 HIS A O 1
ATOM 858 N N . ARG A 1 105 ? -2.935 10.342 16.278 1.00 82.12 105 ARG A N 1
ATOM 859 C CA . ARG A 1 105 ? -3.084 10.456 17.750 1.00 82.12 105 ARG A CA 1
ATOM 860 C C . ARG A 1 105 ? -1.833 10.012 18.538 1.00 82.12 105 ARG A C 1
ATOM 862 O O . ARG A 1 105 ? -1.922 9.259 19.510 1.00 82.12 105 ARG A O 1
ATOM 869 N N . GLY A 1 106 ? -0.645 10.430 18.093 1.00 80.31 106 GLY A N 1
ATOM 870 C CA . GLY A 1 106 ? 0.637 10.095 18.735 1.00 80.31 106 GLY A CA 1
ATOM 871 C C . GLY A 1 106 ? 1.062 8.625 18.606 1.00 80.31 106 GLY A C 1
ATOM 872 O O . GLY A 1 106 ? 1.955 8.178 19.324 1.00 80.31 106 GLY A O 1
ATOM 873 N N . ASN A 1 107 ? 0.420 7.862 17.720 1.00 80.75 107 ASN A N 1
ATOM 874 C CA . ASN A 1 107 ? 0.714 6.463 17.449 1.00 80.75 107 ASN A CA 1
ATOM 875 C C . ASN A 1 107 ? 1.032 6.269 15.971 1.00 80.75 107 ASN A C 1
ATOM 877 O O . ASN A 1 107 ? 0.383 6.851 15.109 1.00 80.75 107 ASN A O 1
ATOM 881 N N . ARG A 1 108 ? 1.986 5.382 15.687 1.00 80.44 108 ARG A N 1
ATOM 882 C CA . ARG A 1 108 ? 2.317 4.996 14.321 1.00 80.44 108 ARG A CA 1
ATOM 883 C C . ARG A 1 108 ? 1.592 3.714 13.941 1.00 80.44 108 ARG A C 1
ATOM 885 O O . ARG A 1 108 ? 1.732 2.679 14.603 1.00 80.44 108 ARG A O 1
ATOM 892 N N . PHE A 1 109 ? 0.827 3.783 12.867 1.00 79.62 109 PHE A N 1
ATOM 893 C CA . PHE A 1 109 ? 0.064 2.695 12.290 1.00 79.62 109 PHE A CA 1
ATOM 894 C C . PHE A 1 109 ? 0.664 2.276 10.949 1.00 79.62 109 PHE A C 1
ATOM 896 O O . PHE A 1 109 ? 1.280 3.062 10.239 1.00 79.62 109 PHE A O 1
ATOM 903 N N . SER A 1 110 ? 0.489 1.004 10.615 1.00 77.50 110 SER A N 1
ATOM 904 C CA . SER A 1 110 ? 0.723 0.456 9.286 1.00 77.50 110 SER A CA 1
ATOM 905 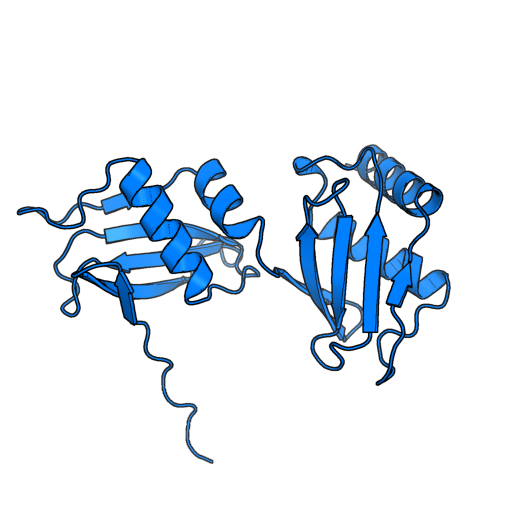C C . SER A 1 110 ? -0.596 -0.063 8.747 1.00 77.50 110 SER A C 1
ATOM 907 O O . SER A 1 110 ? -1.283 -0.790 9.466 1.00 77.50 110 SER A O 1
ATOM 909 N N . TRP A 1 111 ? -0.958 0.295 7.524 1.00 78.00 111 TRP A N 1
ATOM 910 C CA . TRP A 1 111 ? -2.223 -0.092 6.920 1.00 78.00 111 TRP A CA 1
ATOM 911 C C . TRP A 1 111 ? -2.038 -0.562 5.487 1.00 78.00 111 TRP A C 1
ATOM 913 O O . TRP A 1 111 ? -1.139 -0.098 4.798 1.00 78.00 111 TRP A O 1
ATOM 923 N N . TYR A 1 112 ? -2.845 -1.512 5.030 1.00 75.44 112 TYR A N 1
ATOM 924 C CA . TYR A 1 112 ? -2.823 -1.929 3.631 1.00 75.44 112 TYR A CA 1
ATOM 925 C C . TYR A 1 112 ? -4.219 -2.343 3.169 1.00 75.44 112 TYR A C 1
ATOM 927 O O . TYR A 1 112 ? -4.957 -2.935 3.967 1.00 75.44 112 TYR A O 1
ATOM 935 N N . PRO A 1 113 ? -4.578 -2.044 1.908 1.00 68.12 113 PRO A N 1
ATOM 936 C CA . PRO A 1 113 ? -5.753 -2.629 1.293 1.00 68.12 113 PRO A CA 1
ATOM 937 C C . PRO A 1 113 ? -5.471 -4.104 0.985 1.00 68.12 113 PRO A C 1
ATOM 939 O O . PRO A 1 113 ? -4.477 -4.448 0.346 1.00 68.12 113 PRO A O 1
ATOM 942 N N . ASP A 1 114 ? -6.320 -4.993 1.489 1.00 67.06 114 ASP A N 1
ATOM 943 C CA . ASP A 1 114 ? -6.264 -6.426 1.203 1.00 67.06 114 ASP A CA 1
ATOM 944 C C . ASP A 1 114 ? -7.486 -6.806 0.359 1.00 67.06 114 ASP A C 1
ATOM 946 O O . ASP A 1 114 ? -8.621 -6.457 0.684 1.00 67.06 114 ASP A O 1
ATOM 950 N N . THR A 1 115 ? -7.244 -7.484 -0.763 1.00 56.81 115 THR A N 1
ATOM 951 C CA . THR A 1 115 ? -8.264 -7.853 -1.754 1.00 56.81 115 THR A CA 1
ATOM 952 C C . THR A 1 115 ? -8.877 -9.230 -1.498 1.00 56.81 115 THR A C 1
ATOM 954 O O . THR A 1 115 ? -9.794 -9.646 -2.212 1.00 56.81 115 THR A O 1
ATOM 957 N N . LYS A 1 116 ? -8.399 -9.981 -0.497 1.00 54.56 116 LYS A N 1
ATOM 958 C CA . LYS A 1 116 ? -8.928 -11.319 -0.202 1.00 54.56 116 LYS A CA 1
ATOM 959 C C . LYS A 1 116 ? -10.288 -11.237 0.498 1.00 54.56 116 LYS A C 1
ATOM 961 O O . LYS A 1 116 ? -10.350 -11.001 1.698 1.00 54.56 116 LYS A O 1
ATOM 966 N N . GLY A 1 117 ? -11.362 -11.538 -0.239 1.00 48.59 117 GLY A N 1
ATOM 967 C CA . GLY A 1 117 ? -12.713 -11.719 0.318 1.00 48.59 117 GLY A CA 1
ATOM 968 C C . GLY A 1 117 ? -13.552 -10.442 0.442 1.00 48.59 117 GLY A C 1
ATOM 969 O O . GLY A 1 117 ? -14.481 -10.416 1.241 1.00 48.59 117 GLY A O 1
ATOM 970 N N . GLY A 1 118 ? -13.228 -9.409 -0.340 1.00 54.06 118 GLY A N 1
ATOM 971 C CA . GLY A 1 118 ? -13.755 -8.050 -0.188 1.00 54.06 118 GLY A CA 1
ATOM 972 C C . GLY A 1 118 ? -12.635 -7.109 0.248 1.00 54.06 118 GLY A C 1
ATOM 973 O O . GLY A 1 118 ? -11.698 -7.536 0.931 1.00 54.06 118 GLY A O 1
ATOM 974 N N . LEU A 1 119 ? -12.684 -5.854 -0.199 1.00 55.41 119 LEU A N 1
ATOM 975 C CA . LEU A 1 119 ? -11.646 -4.887 0.130 1.00 55.41 119 LEU A CA 1
ATOM 976 C C . LEU A 1 119 ? -11.733 -4.571 1.631 1.00 55.41 119 LEU A C 1
ATOM 978 O O . LEU A 1 119 ? -12.762 -4.106 2.122 1.00 55.41 119 LEU A O 1
ATOM 982 N N . HIS A 1 120 ? -10.669 -4.868 2.372 1.00 70.62 120 HIS A N 1
ATOM 983 C CA . HIS A 1 120 ? -10.597 -4.581 3.801 1.00 70.62 120 HIS A CA 1
ATOM 984 C C . HIS A 1 120 ? -9.304 -3.855 4.154 1.00 70.62 120 HIS A C 1
ATOM 986 O O . HIS A 1 120 ? -8.237 -4.107 3.590 1.00 70.62 120 HIS A O 1
ATOM 992 N N . LEU A 1 121 ? -9.413 -2.937 5.111 1.00 72.25 121 LEU A N 1
ATOM 993 C CA . LEU A 1 121 ? -8.302 -2.174 5.653 1.00 72.25 121 LEU A CA 1
ATOM 994 C C . LEU A 1 121 ? -7.794 -2.877 6.904 1.00 72.25 121 LEU A C 1
ATOM 996 O O . LEU A 1 121 ? -8.459 -2.916 7.943 1.00 72.25 121 LEU A O 1
ATOM 1000 N N . LYS A 1 122 ? -6.589 -3.442 6.800 1.00 79.00 122 LYS A N 1
ATOM 1001 C CA . LYS A 1 122 ? -5.894 -3.993 7.958 1.00 79.00 122 LYS A CA 1
ATOM 1002 C C . LYS A 1 122 ? -4.916 -2.980 8.505 1.00 79.00 122 LYS A C 1
ATOM 1004 O O . LYS A 1 122 ? -3.923 -2.682 7.851 1.00 79.00 122 LYS A O 1
ATOM 1009 N N . ILE A 1 123 ? -5.142 -2.543 9.736 1.00 76.12 123 ILE A N 1
ATOM 1010 C CA . ILE A 1 123 ? -4.351 -1.506 10.393 1.00 76.12 123 ILE A CA 1
ATOM 1011 C C . ILE A 1 123 ? -3.646 -2.105 11.617 1.00 76.12 123 ILE A C 1
ATOM 1013 O O . ILE A 1 123 ? -4.248 -2.832 12.405 1.00 76.12 123 ILE A O 1
ATOM 1017 N N . LYS A 1 124 ? -2.349 -1.842 11.793 1.00 74.75 124 LYS A N 1
ATOM 1018 C CA . LYS A 1 124 ? -1.538 -2.363 12.908 1.00 74.75 124 LYS A CA 1
ATOM 1019 C C . LYS A 1 124 ? -0.710 -1.255 13.531 1.00 74.75 124 LYS A C 1
ATOM 1021 O O . LYS A 1 124 ? -0.021 -0.546 12.807 1.00 74.75 124 LYS A O 1
ATOM 1026 N N . ASN A 1 125 ? -0.676 -1.170 14.856 1.00 69.25 125 ASN A N 1
ATOM 1027 C CA . ASN A 1 125 ? 0.257 -0.281 15.548 1.00 69.25 125 ASN A CA 1
ATOM 1028 C C . ASN A 1 125 ? 1.698 -0.820 15.415 1.00 69.25 125 ASN A C 1
ATOM 1030 O O . ASN A 1 125 ? 1.955 -1.982 15.741 1.00 69.25 125 ASN A O 1
ATOM 1034 N N . THR A 1 126 ? 2.649 -0.006 14.947 1.00 68.31 126 THR A N 1
ATOM 1035 C CA . THR A 1 126 ? 4.030 -0.458 14.695 1.00 68.31 126 THR A CA 1
ATOM 1036 C C . THR A 1 126 ? 4.819 -0.713 15.981 1.00 68.31 126 THR A C 1
ATOM 1038 O O . THR A 1 126 ? 5.723 -1.545 15.980 1.00 68.31 126 THR A O 1
ATOM 1041 N N . GLY A 1 127 ? 4.473 -0.044 17.087 1.00 63.41 127 GLY A N 1
ATOM 1042 C CA . GLY A 1 127 ? 5.044 -0.316 18.411 1.00 63.41 127 GLY A CA 1
ATOM 1043 C C . GLY A 1 127 ? 4.510 -1.612 19.030 1.00 63.41 127 GLY A C 1
ATOM 1044 O O . GLY A 1 127 ? 5.206 -2.277 19.800 1.00 63.41 127 GLY A O 1
ATOM 1045 N N . HIS A 1 128 ? 3.294 -2.018 18.648 1.00 66.62 128 HIS A N 1
ATOM 1046 C CA . HIS A 1 128 ? 2.600 -3.188 19.189 1.00 66.62 128 HIS A CA 1
ATOM 1047 C C . HIS A 1 128 ? 1.858 -3.986 18.091 1.00 66.62 128 HIS A C 1
ATOM 1049 O O . HIS A 1 128 ? 0.628 -4.031 18.074 1.00 66.62 128 HIS A O 1
ATOM 1055 N N . PRO A 1 129 ? 2.570 -4.724 17.213 1.00 57.94 129 PRO A N 1
ATOM 1056 C CA . PRO A 1 129 ? 2.003 -5.337 15.995 1.00 57.94 129 PRO A CA 1
ATOM 1057 C C . PRO A 1 129 ? 0.988 -6.475 16.234 1.00 57.94 129 PRO A C 1
ATOM 1059 O O . PRO A 1 129 ? 0.441 -7.042 15.282 1.00 57.94 129 PRO A O 1
ATOM 1062 N N . LYS A 1 130 ? 0.751 -6.843 17.502 1.00 59.38 130 LYS A N 1
ATOM 1063 C CA . LYS A 1 130 ? -0.227 -7.859 17.925 1.00 59.38 130 LYS A CA 1
ATOM 1064 C C . LYS A 1 130 ? -1.624 -7.283 18.214 1.00 59.38 130 LYS A C 1
ATOM 1066 O O . LYS A 1 130 ? -2.507 -8.082 18.512 1.00 59.38 130 LYS A O 1
ATOM 1071 N N . GLY A 1 131 ? -1.813 -5.962 18.131 1.00 64.12 131 GLY A N 1
ATOM 1072 C CA . GLY A 1 131 ? -3.122 -5.306 18.056 1.00 64.12 131 GLY A CA 1
ATOM 1073 C C . GLY A 1 131 ? -3.409 -4.912 16.607 1.00 64.12 131 GLY A C 1
ATOM 1074 O O . GLY A 1 131 ? -2.624 -4.174 16.009 1.00 64.12 131 GLY A O 1
ATOM 1075 N N . GLN A 1 132 ? -4.468 -5.463 16.017 1.00 77.88 132 GLN A N 1
ATOM 1076 C CA . GLN A 1 132 ? -4.818 -5.241 14.611 1.00 77.88 132 GLN A CA 1
ATOM 1077 C C . GLN A 1 132 ? -6.265 -4.775 14.541 1.00 77.88 132 GLN A C 1
ATOM 1079 O O . GLN A 1 132 ? -7.122 -5.363 15.188 1.00 77.88 132 GLN A O 1
ATOM 1084 N N . LEU A 1 133 ? -6.530 -3.740 13.762 1.00 81.75 133 LEU A N 1
ATOM 1085 C CA . LEU A 1 133 ? -7.871 -3.362 13.357 1.00 81.75 133 LEU A CA 1
ATOM 1086 C C . LEU A 1 133 ? -8.134 -3.985 11.987 1.00 81.75 133 LEU A C 1
ATOM 1088 O O . LEU A 1 133 ? -7.303 -3.882 11.081 1.00 81.75 133 LEU A O 1
ATOM 1092 N N . LEU A 1 134 ? -9.267 -4.665 11.873 1.00 84.44 134 LEU A N 1
ATOM 1093 C CA . LEU A 1 134 ? -9.828 -5.150 10.623 1.00 84.44 134 LEU A CA 1
ATOM 1094 C C . LEU A 1 134 ? -11.104 -4.359 10.363 1.00 84.44 134 LEU A C 1
ATOM 1096 O O . LEU A 1 134 ? -12.070 -4.494 11.111 1.00 84.44 134 LEU A O 1
ATOM 1100 N N . ALA A 1 135 ? -11.086 -3.531 9.326 1.00 82.94 135 ALA A N 1
ATOM 1101 C CA . ALA A 1 135 ? -12.257 -2.815 8.846 1.00 82.94 135 ALA A CA 1
ATOM 1102 C C . ALA A 1 135 ? -12.639 -3.372 7.474 1.00 82.94 135 ALA A C 1
ATOM 1104 O O . ALA A 1 135 ? -11.852 -3.281 6.530 1.00 82.94 135 ALA A O 1
ATOM 1105 N N . THR A 1 136 ? -13.821 -3.978 7.382 1.00 77.75 136 THR A N 1
ATOM 1106 C CA . THR A 1 136 ? -14.294 -4.669 6.176 1.00 77.75 136 THR A CA 1
ATOM 1107 C C . THR A 1 136 ? -15.622 -4.071 5.744 1.00 77.75 136 THR A C 1
ATOM 1109 O O . THR A 1 136 ? -16.536 -3.957 6.558 1.00 77.75 136 THR A O 1
ATOM 1112 N N . ASN A 1 137 ? -15.741 -3.727 4.465 1.00 75.75 137 ASN A N 1
ATOM 1113 C CA . ASN A 1 137 ? -17.001 -3.313 3.861 1.00 75.75 137 ASN A CA 1
ATOM 1114 C C . ASN A 1 137 ? -17.093 -3.897 2.445 1.00 75.75 137 ASN A C 1
ATOM 1116 O O . ASN A 1 137 ? -16.170 -3.729 1.647 1.00 75.75 137 ASN A O 1
ATOM 1120 N N . CYS A 1 138 ? -18.188 -4.596 2.132 1.00 70.94 138 CYS A N 1
ATOM 1121 C CA . CYS A 1 138 ? -18.359 -5.247 0.834 1.00 70.94 138 CYS A CA 1
ATOM 1122 C C . CYS A 1 138 ? -18.442 -4.269 -0.349 1.00 70.94 138 CYS A C 1
ATOM 1124 O O . CYS A 1 138 ? -18.126 -4.658 -1.474 1.00 70.94 138 CYS A O 1
ATOM 1126 N N . THR A 1 139 ? -18.828 -3.013 -0.110 1.00 74.88 139 THR A N 1
ATOM 1127 C CA . THR A 1 139 ? -18.926 -1.971 -1.143 1.00 74.88 139 THR A CA 1
ATOM 1128 C C . THR A 1 139 ? -17.667 -1.123 -1.261 1.00 74.88 139 THR A C 1
ATOM 1130 O O . THR A 1 139 ? -17.660 -0.164 -2.034 1.00 74.88 139 THR A O 1
ATOM 1133 N N . LEU A 1 140 ? -16.630 -1.415 -0.471 1.00 75.19 140 LEU A N 1
ATOM 1134 C CA . LEU A 1 140 ? -15.402 -0.639 -0.485 1.00 75.19 140 LEU A CA 1
ATOM 1135 C C . LEU A 1 140 ? -14.678 -0.842 -1.819 1.00 75.19 140 LEU A C 1
ATOM 1137 O O . LEU A 1 140 ? -14.349 -1.969 -2.199 1.00 75.19 140 LEU A O 1
ATOM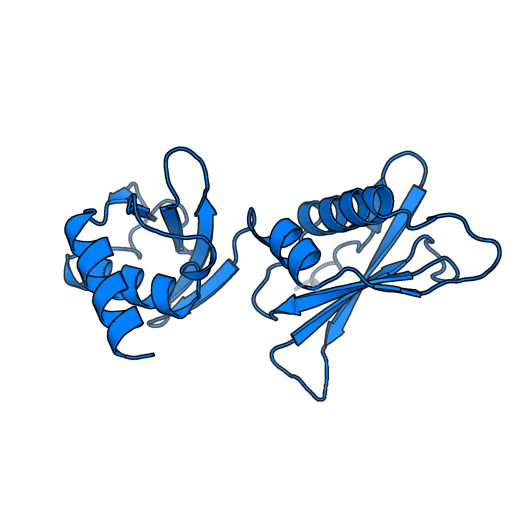 1141 N N . GLN A 1 141 ? -14.444 0.257 -2.529 1.00 75.38 141 GLN A N 1
ATOM 1142 C CA . GLN A 1 141 ? -13.743 0.268 -3.802 1.00 75.38 141 GLN A CA 1
ATOM 1143 C C . GLN A 1 141 ? -12.281 0.655 -3.612 1.00 75.38 141 GLN A C 1
ATOM 1145 O O . GLN A 1 141 ? -11.849 1.156 -2.571 1.00 75.38 141 GLN A O 1
ATOM 1150 N N . ARG A 1 142 ? -11.482 0.371 -4.636 1.00 68.75 142 ARG A N 1
ATOM 1151 C CA . ARG A 1 142 ? -10.035 0.571 -4.600 1.00 68.75 142 ARG A CA 1
ATOM 1152 C C . ARG A 1 142 ? -9.670 2.038 -4.392 1.00 68.75 142 ARG A C 1
ATOM 1154 O O . ARG A 1 142 ? -8.707 2.345 -3.694 1.00 68.75 142 ARG A O 1
ATOM 1161 N N . GLU A 1 143 ? -10.462 2.907 -4.990 1.00 72.62 143 GLU A N 1
ATOM 1162 C CA . GLU A 1 143 ? -10.351 4.356 -4.983 1.00 72.62 143 GLU A CA 1
ATOM 1163 C C . GLU A 1 143 ? -10.635 4.923 -3.588 1.00 72.62 143 GLU A C 1
ATOM 1165 O O . GLU A 1 143 ? -10.033 5.919 -3.203 1.00 72.62 143 GLU A O 1
ATOM 1170 N N . ASP A 1 144 ? -11.467 4.239 -2.794 1.00 74.50 144 ASP A N 1
ATOM 1171 C CA . ASP A 1 144 ? -11.767 4.628 -1.415 1.00 74.50 144 ASP A CA 1
ATOM 1172 C C . ASP A 1 144 ? -10.594 4.339 -0.454 1.00 74.50 144 ASP A C 1
ATOM 1174 O O . ASP A 1 144 ? -10.575 4.848 0.663 1.00 74.50 144 ASP A O 1
ATOM 1178 N N . CYS A 1 145 ? -9.600 3.520 -0.841 1.00 75.25 145 CYS A N 1
ATOM 1179 C CA . CYS A 1 145 ? -8.452 3.167 0.009 1.00 75.25 145 CYS A CA 1
ATOM 1180 C C . CYS A 1 145 ? -7.416 4.291 0.112 1.00 75.25 145 CYS A C 1
ATOM 1182 O O . CYS A 1 145 ? -6.267 4.166 -0.345 1.00 75.25 145 CYS A O 1
ATOM 1184 N N . THR A 1 146 ? -7.836 5.371 0.759 1.00 76.38 146 THR A N 1
ATOM 1185 C CA . THR A 1 146 ? -7.055 6.568 1.041 1.00 76.38 146 THR A CA 1
ATOM 1186 C C . THR A 1 146 ? -6.619 6.625 2.506 1.00 76.38 146 THR A C 1
ATOM 1188 O O . THR A 1 146 ? -7.022 5.806 3.339 1.00 76.38 146 THR A O 1
ATOM 1191 N N . GLU A 1 147 ? -5.740 7.575 2.818 1.00 77.62 147 GLU A N 1
ATOM 1192 C CA . GLU A 1 147 ? -5.299 7.816 4.191 1.00 77.62 147 GLU A CA 1
ATOM 1193 C C . GLU A 1 147 ? -6.440 8.346 5.064 1.00 77.62 147 GLU A C 1
ATOM 1195 O O . GLU A 1 147 ? -6.598 7.906 6.200 1.00 77.62 147 GLU A O 1
ATOM 1200 N N . GLU A 1 148 ? -7.283 9.215 4.513 1.00 84.50 148 GLU A N 1
ATOM 1201 C CA . GLU A 1 148 ? -8.442 9.798 5.187 1.00 84.50 148 GLU A CA 1
ATOM 1202 C C . GLU A 1 148 ? -9.416 8.710 5.638 1.00 84.50 148 GLU A C 1
ATOM 1204 O O . GLU A 1 148 ? -9.880 8.723 6.780 1.00 84.50 148 GLU A O 1
ATOM 1209 N N . LEU A 1 149 ? -9.667 7.713 4.781 1.00 86.06 149 LEU A N 1
ATOM 1210 C CA . LEU A 1 149 ? -10.483 6.565 5.157 1.00 86.06 149 LEU A CA 1
ATOM 1211 C C . LEU A 1 149 ? -9.823 5.738 6.268 1.00 86.06 149 LEU A C 1
ATOM 1213 O O . LEU A 1 149 ? -10.493 5.333 7.221 1.00 86.06 149 LEU A O 1
ATOM 1217 N N . ALA A 1 150 ? -8.510 5.499 6.177 1.00 86.50 150 ALA A N 1
ATOM 1218 C CA . ALA A 1 150 ? -7.778 4.777 7.213 1.00 86.50 150 ALA A CA 1
ATOM 1219 C C . ALA A 1 150 ? -7.841 5.510 8.567 1.00 86.50 150 ALA A C 1
ATOM 1221 O O . ALA A 1 150 ? -8.087 4.866 9.589 1.00 86.50 150 ALA A O 1
ATOM 1222 N N . ILE A 1 151 ? -7.684 6.838 8.579 1.00 88.94 151 ILE A N 1
ATOM 1223 C CA . ILE A 1 151 ? -7.830 7.691 9.769 1.00 88.94 151 ILE A CA 1
ATOM 1224 C C . ILE A 1 151 ? -9.244 7.572 10.338 1.00 88.94 151 ILE A C 1
ATOM 1226 O O . ILE A 1 151 ? -9.400 7.287 11.526 1.00 88.94 151 ILE A O 1
ATOM 1230 N N . ALA A 1 152 ? -10.269 7.717 9.497 1.00 90.75 152 ALA A N 1
ATOM 1231 C CA . ALA A 1 152 ? -11.657 7.677 9.938 1.00 90.75 152 ALA A CA 1
ATOM 1232 C C . ALA A 1 152 ? -12.042 6.310 10.536 1.00 90.75 152 ALA A C 1
ATOM 1234 O O . ALA A 1 152 ? -12.732 6.244 11.554 1.00 90.75 152 ALA A O 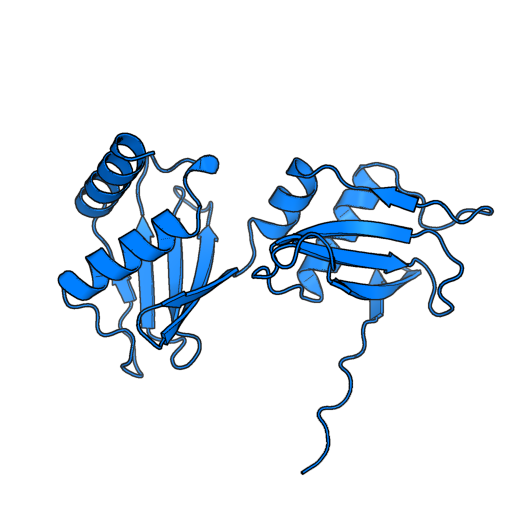1
ATOM 1235 N N . PHE A 1 153 ? -11.535 5.206 9.976 1.00 91.00 153 PHE A N 1
ATOM 1236 C CA . PHE A 1 153 ? -11.694 3.878 10.575 1.00 91.00 153 PHE A CA 1
ATOM 1237 C C . PHE A 1 153 ? -10.959 3.730 11.911 1.00 91.00 153 PHE A C 1
ATOM 1239 O O . PHE A 1 153 ? -11.490 3.089 12.821 1.00 91.00 153 PHE A O 1
ATOM 1246 N N . ILE A 1 154 ? -9.761 4.309 12.060 1.00 89.38 154 ILE A N 1
ATOM 1247 C CA . ILE A 1 154 ? -9.042 4.309 13.343 1.00 89.38 154 ILE A CA 1
ATOM 1248 C C . ILE A 1 154 ? -9.839 5.080 14.395 1.00 89.38 154 ILE A C 1
ATOM 1250 O O . ILE A 1 154 ? -10.007 4.571 15.503 1.00 89.38 154 ILE A O 1
ATOM 1254 N N . ASP A 1 155 ? -10.339 6.268 14.056 1.00 91.75 155 ASP A N 1
ATOM 1255 C CA . ASP A 1 155 ? -11.132 7.093 14.968 1.00 91.75 155 ASP A CA 1
ATOM 1256 C C . ASP A 1 155 ? -12.401 6.360 15.413 1.00 91.75 155 ASP A C 1
ATOM 1258 O O . ASP A 1 155 ? -12.604 6.179 16.614 1.00 91.75 155 ASP A O 1
ATOM 1262 N N . ALA A 1 156 ? -13.176 5.817 14.469 1.00 90.75 156 ALA A N 1
ATOM 1263 C CA . ALA A 1 156 ? -14.373 5.040 14.780 1.00 90.75 156 ALA A CA 1
ATOM 1264 C C . ALA A 1 156 ? -14.067 3.828 15.680 1.00 90.75 156 ALA A C 1
ATOM 1266 O O . ALA A 1 156 ? -14.783 3.561 16.645 1.00 90.75 156 ALA A O 1
ATOM 1267 N N . ALA A 1 157 ? -12.981 3.097 15.412 1.00 89.75 157 ALA A N 1
ATOM 1268 C CA . ALA A 1 157 ? -12.586 1.959 16.236 1.00 89.75 157 ALA A CA 1
ATOM 1269 C C . ALA A 1 157 ? -12.167 2.377 17.656 1.00 89.75 157 ALA A C 1
ATOM 1271 O O . ALA A 1 157 ? -12.507 1.694 18.624 1.00 89.75 157 ALA A O 1
ATOM 1272 N N . ILE A 1 158 ? -11.437 3.489 17.803 1.00 88.38 158 ILE A N 1
ATOM 1273 C CA . ILE A 1 158 ? -11.045 4.036 19.111 1.00 88.38 158 ILE A CA 1
ATOM 1274 C C . ILE A 1 158 ? -12.280 4.458 19.907 1.00 88.38 158 ILE A C 1
ATOM 1276 O O . ILE A 1 158 ? -12.377 4.115 21.088 1.00 88.38 158 ILE A O 1
ATOM 1280 N N . ASP A 1 159 ? -13.229 5.138 19.265 1.00 91.19 159 ASP A N 1
ATOM 1281 C CA . ASP A 1 159 ? -14.466 5.602 19.899 1.00 91.19 159 ASP A CA 1
ATOM 1282 C C . ASP A 1 159 ? -15.341 4.423 20.364 1.00 91.19 159 ASP A C 1
ATOM 1284 O O . ASP A 1 159 ? -15.979 4.488 21.415 1.00 91.19 159 ASP A O 1
ATOM 1288 N N . LEU A 1 160 ? -15.276 3.289 19.657 1.00 88.62 160 LEU A N 1
ATOM 1289 C CA . LEU A 1 160 ? -15.894 2.014 20.047 1.00 88.62 160 LEU A CA 1
ATOM 1290 C C . LEU A 1 160 ? -15.067 1.199 21.062 1.00 88.62 160 LEU A C 1
ATOM 1292 O O . LEU A 1 160 ? -15.444 0.086 21.437 1.00 88.62 160 LEU A O 1
ATOM 1296 N N . GLY A 1 161 ? -13.949 1.741 21.546 1.00 87.31 161 GLY A N 1
ATOM 1297 C CA . GLY A 1 161 ? -13.169 1.173 22.644 1.00 87.31 161 GLY A CA 1
ATOM 1298 C C . GLY A 1 161 ? -11.977 0.309 22.232 1.00 87.31 161 GLY A C 1
ATOM 1299 O O . GLY A 1 161 ? -11.466 -0.446 23.070 1.00 87.31 161 GLY A O 1
ATOM 1300 N N . TRP A 1 162 ? -11.494 0.404 20.989 1.00 86.75 162 TRP A N 1
ATOM 1301 C CA . TRP A 1 162 ? -10.278 -0.291 20.562 1.00 86.75 162 TRP A CA 1
ATOM 1302 C C . TRP A 1 162 ? -9.038 0.189 21.331 1.00 86.75 162 TRP A C 1
ATOM 1304 O O . TRP A 1 162 ? -8.657 1.359 21.308 1.00 86.75 162 TRP A O 1
ATOM 1314 N N . LYS A 1 163 ? -8.343 -0.745 21.995 1.00 82.75 163 LYS A N 1
ATOM 1315 C CA . LYS A 1 163 ? -7.161 -0.468 22.834 1.00 82.75 163 LYS A CA 1
ATOM 1316 C C . LYS A 1 163 ? -5.850 -0.750 22.095 1.00 82.75 163 LYS A C 1
ATOM 1318 O O . LYS A 1 163 ? -5.058 -1.595 22.513 1.00 82.75 163 LYS A O 1
ATOM 1323 N N . HIS A 1 164 ? -5.591 -0.001 21.024 1.00 74.75 164 HIS A N 1
ATOM 1324 C CA . HIS A 1 164 ? -4.453 -0.191 20.105 1.00 74.75 164 HIS A CA 1
ATOM 1325 C C . HIS A 1 164 ? -3.046 -0.193 20.753 1.00 74.75 164 HIS A C 1
ATOM 1327 O O . HIS A 1 164 ? -2.099 -0.692 20.149 1.00 74.75 164 HIS A O 1
ATOM 1333 N N . GLY A 1 165 ? -2.881 0.353 21.965 1.00 69.62 165 GLY A N 1
ATOM 1334 C CA . GLY A 1 165 ? -1.607 0.386 22.701 1.00 69.62 165 GLY A CA 1
ATOM 1335 C C . GLY A 1 165 ? -1.317 -0.838 23.584 1.00 69.62 165 GLY A C 1
ATOM 1336 O O . GLY A 1 165 ? -0.288 -0.875 24.255 1.00 69.62 165 GLY A O 1
ATOM 1337 N N . ARG A 1 166 ? -2.209 -1.839 23.652 1.00 67.50 166 ARG A N 1
ATOM 1338 C CA . ARG A 1 166 ? -2.028 -2.999 24.543 1.00 67.50 166 ARG A CA 1
ATOM 1339 C C . ARG A 1 166 ? -1.294 -4.152 23.858 1.00 67.50 166 ARG A C 1
ATOM 1341 O O . ARG A 1 166 ? -1.699 -4.675 22.823 1.00 67.50 166 ARG A O 1
ATOM 1348 N N . ALA A 1 167 ? -0.222 -4.624 24.492 1.00 53.22 167 ALA A N 1
ATOM 1349 C CA . ALA A 1 167 ? 0.549 -5.770 24.029 1.00 53.22 167 ALA A CA 1
ATOM 1350 C C . ALA A 1 167 ? -0.158 -7.102 24.356 1.00 53.22 167 ALA A C 1
ATOM 1352 O O . ALA A 1 167 ? 0.206 -7.747 25.334 1.00 53.22 167 ALA A O 1
ATOM 1353 N N . ARG A 1 168 ? -1.159 -7.509 23.555 1.00 52.03 168 ARG A N 1
ATOM 1354 C CA . ARG A 1 168 ? -1.631 -8.899 23.295 1.00 52.03 168 ARG A CA 1
ATOM 1355 C C . ARG A 1 168 ? -3.049 -8.883 22.686 1.00 52.03 168 ARG A C 1
ATOM 1357 O O . ARG A 1 168 ? -3.952 -8.330 23.283 1.00 52.03 168 ARG A O 1
ATOM 1364 N N . ARG A 1 169 ? -3.220 -9.604 21.568 1.00 52.50 169 ARG A N 1
ATOM 1365 C CA . ARG A 1 169 ? -4.459 -10.226 21.037 1.00 52.50 169 ARG A CA 1
ATOM 1366 C C . ARG A 1 169 ? -5.701 -9.373 20.724 1.00 52.50 169 ARG A C 1
ATOM 1368 O O . ARG 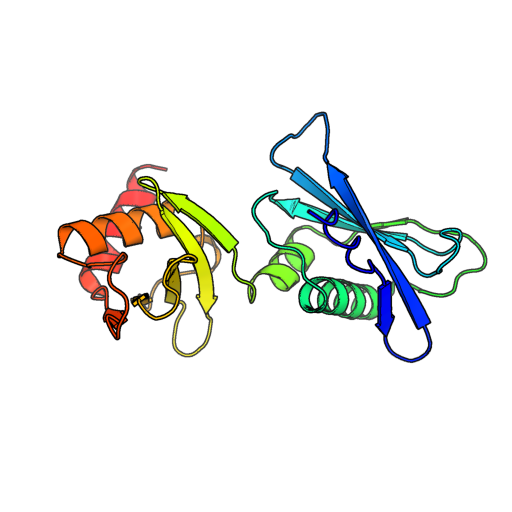A 1 169 ? -6.697 -9.975 20.340 1.00 52.50 169 ARG A O 1
ATOM 1375 N N . ASP A 1 170 ? -5.658 -8.049 20.752 1.00 58.12 170 ASP A N 1
ATOM 1376 C CA . ASP A 1 170 ? -6.824 -7.266 20.317 1.00 58.12 170 ASP A CA 1
ATOM 1377 C C . ASP A 1 170 ? -6.847 -7.158 18.783 1.00 58.12 170 ASP A C 1
ATOM 1379 O O . ASP A 1 170 ? -6.357 -6.196 18.188 1.00 58.12 170 ASP A O 1
ATOM 1383 N N . CYS A 1 171 ? -7.369 -8.205 18.138 1.00 74.06 171 CYS A N 1
ATOM 1384 C CA . CYS A 1 171 ? -7.953 -8.069 16.812 1.00 74.06 171 CYS A CA 1
ATOM 1385 C C . CYS A 1 171 ? -9.309 -7.388 17.002 1.00 74.06 171 CYS A C 1
ATOM 1387 O O . CYS A 1 171 ? -10.236 -8.007 17.520 1.00 74.06 171 CYS A O 1
ATOM 1389 N N . PHE A 1 172 ? -9.401 -6.113 16.646 1.00 84.38 172 PHE A N 1
ATOM 1390 C CA . PHE A 1 172 ? -10.643 -5.360 16.691 1.00 84.38 172 PHE A CA 1
ATOM 1391 C C . PHE A 1 172 ? -11.291 -5.414 15.317 1.00 84.38 172 PHE A C 1
ATOM 1393 O O . PHE A 1 172 ? -10.654 -5.078 14.320 1.00 84.38 172 PHE A O 1
ATOM 1400 N N . TRP A 1 173 ? -12.531 -5.880 15.267 1.00 86.88 173 TRP A N 1
ATOM 1401 C CA . TRP A 1 173 ? -13.315 -5.906 14.043 1.00 86.88 173 TRP A CA 1
ATOM 1402 C C . TRP A 1 173 ? -14.231 -4.688 14.035 1.00 86.88 173 TRP A C 1
ATOM 1404 O O . TRP A 1 173 ? -15.093 -4.572 14.905 1.00 86.88 173 TRP A O 1
ATOM 1414 N N . LEU A 1 174 ? -14.033 -3.780 13.080 1.00 88.62 174 LEU A N 1
ATOM 1415 C CA . LEU A 1 174 ? -14.979 -2.699 12.842 1.00 88.62 174 LEU A CA 1
ATOM 1416 C C . LEU A 1 174 ? -16.133 -3.263 12.021 1.00 88.62 174 LEU A C 1
ATOM 1418 O O . LEU A 1 174 ? -15.925 -3.812 10.938 1.00 88.62 174 LEU A O 1
ATOM 1422 N N . GLU A 1 175 ? -17.338 -3.191 12.575 1.00 87.44 175 GLU A N 1
ATOM 1423 C CA . GLU A 1 175 ? -18.517 -3.755 11.931 1.00 87.44 175 GLU A CA 1
ATOM 1424 C C . GLU A 1 175 ? -18.821 -3.054 10.603 1.00 87.44 175 GLU A C 1
ATOM 1426 O O . GLU A 1 175 ? -18.667 -1.841 10.469 1.00 87.44 175 GLU A O 1
ATOM 1431 N N . GLU A 1 176 ? -19.307 -3.824 9.629 1.00 86.62 176 GLU A N 1
ATOM 1432 C CA . GLU A 1 176 ? -19.561 -3.357 8.262 1.00 86.62 176 GLU A CA 1
ATOM 1433 C C . GLU A 1 176 ? -20.493 -2.139 8.203 1.00 86.62 176 GLU A C 1
ATOM 1435 O O . GLU A 1 176 ? -20.279 -1.223 7.407 1.00 86.62 176 GLU A O 1
ATOM 1440 N N . HIS A 1 177 ? -21.497 -2.084 9.082 1.00 88.88 177 HIS A N 1
ATOM 1441 C CA . HIS A 1 177 ? -22.415 -0.951 9.146 1.00 88.88 177 HIS A CA 1
ATOM 1442 C C . HIS A 1 177 ? -21.704 0.344 9.583 1.00 88.88 177 HIS A C 1
ATOM 1444 O O . HIS A 1 177 ? -21.989 1.408 9.041 1.00 88.88 177 HIS A O 1
ATOM 1450 N N . ILE A 1 178 ? -20.728 0.259 10.498 1.00 90.81 178 ILE A N 1
ATOM 1451 C CA . ILE A 1 178 ? -19.900 1.404 10.901 1.00 90.81 178 ILE A CA 1
ATOM 1452 C C . ILE A 1 178 ? -18.974 1.808 9.756 1.00 90.81 178 ILE A C 1
ATOM 1454 O O . ILE A 1 178 ? -18.865 2.992 9.444 1.00 90.81 178 ILE A O 1
ATOM 1458 N N . CYS A 1 179 ? -18.348 0.835 9.088 1.00 89.06 179 CYS A N 1
ATOM 1459 C CA . CYS A 1 179 ? -17.523 1.110 7.915 1.00 89.06 179 CYS A CA 1
ATOM 1460 C C . CYS A 1 179 ? -18.318 1.813 6.804 1.00 89.06 179 CYS A C 1
ATOM 1462 O O . CYS A 1 179 ? -17.780 2.695 6.142 1.00 89.06 179 CYS A O 1
ATOM 1464 N N . SER A 1 180 ? -19.586 1.444 6.611 1.00 89.12 180 SER A N 1
ATOM 1465 C CA . SER A 1 180 ? -20.483 2.078 5.635 1.00 89.12 180 SER A CA 1
ATOM 1466 C C . SER A 1 180 ? -20.802 3.521 6.016 1.00 89.12 180 SER A C 1
ATOM 1468 O O . SER A 1 180 ? -20.630 4.413 5.195 1.00 89.12 180 SER A O 1
ATOM 1470 N N . LEU A 1 181 ? -21.148 3.777 7.284 1.00 90.38 181 LEU A N 1
ATOM 1471 C CA . LEU A 1 181 ? -21.408 5.135 7.778 1.00 90.38 181 LEU A CA 1
ATOM 1472 C C . LEU A 1 181 ? -20.198 6.060 7.609 1.00 90.38 181 LEU A C 1
ATOM 1474 O O . LEU A 1 181 ? -20.347 7.208 7.189 1.00 90.38 181 LEU A O 1
ATOM 1478 N N . VAL A 1 182 ? -18.999 5.565 7.921 1.00 91.00 182 VAL A N 1
ATOM 1479 C CA . VAL A 1 182 ? -17.756 6.324 7.732 1.00 91.00 182 VAL A CA 1
ATOM 1480 C C . VAL A 1 182 ? -17.528 6.633 6.251 1.00 91.00 182 VAL A C 1
ATOM 1482 O O . VAL A 1 182 ? -17.220 7.774 5.907 1.00 91.00 182 VAL A O 1
ATOM 1485 N N . LEU A 1 183 ? -17.708 5.638 5.377 1.00 87.94 183 LEU A N 1
ATOM 1486 C CA . LEU A 1 183 ? -17.513 5.789 3.937 1.00 87.94 183 LEU A CA 1
ATOM 1487 C C . LEU A 1 183 ? -18.490 6.804 3.328 1.00 87.94 183 LEU A C 1
ATOM 1489 O O . LEU A 1 183 ? -18.074 7.686 2.579 1.00 87.94 183 LEU A O 1
ATOM 1493 N N . ASP A 1 184 ? -19.770 6.714 3.687 1.00 89.31 184 ASP A N 1
ATOM 1494 C CA . ASP A 1 184 ? -20.808 7.638 3.225 1.00 89.31 184 ASP A CA 1
ATOM 1495 C C . ASP A 1 184 ? -20.534 9.065 3.705 1.00 89.31 184 ASP A C 1
ATOM 1497 O O . ASP A 1 184 ? -20.672 10.020 2.938 1.00 89.31 184 ASP A O 1
ATOM 1501 N N . THR A 1 185 ? -20.079 9.213 4.954 1.00 88.44 185 THR A N 1
ATOM 1502 C CA . THR A 1 185 ? -19.696 10.518 5.505 1.00 88.44 185 THR A CA 1
ATOM 1503 C C . THR A 1 185 ? -18.569 11.133 4.682 1.00 88.44 185 THR A C 1
ATOM 1505 O O . THR A 1 185 ? -18.713 12.263 4.222 1.00 88.44 185 THR A O 1
ATOM 1508 N N . LEU A 1 186 ? -17.496 10.382 4.416 1.00 86.00 186 LEU A N 1
ATOM 1509 C CA . LEU A 1 186 ? -16.360 10.875 3.633 1.00 86.00 186 LEU A CA 1
ATOM 1510 C C . LEU A 1 186 ? -16.764 11.285 2.214 1.00 86.00 186 LEU A C 1
ATOM 1512 O O . LEU A 1 186 ? -16.403 12.374 1.770 1.00 86.00 186 LEU A O 1
ATOM 1516 N N . ARG A 1 187 ? -17.575 10.463 1.538 1.00 84.50 187 ARG A N 1
ATOM 1517 C CA . ARG A 1 187 ? -18.099 10.757 0.194 1.00 84.50 187 ARG A CA 1
ATOM 1518 C C . ARG A 1 187 ? -19.027 11.970 0.154 1.00 84.50 187 ARG A C 1
ATOM 1520 O O . ARG A 1 187 ? -19.166 12.582 -0.895 1.00 84.50 187 ARG A O 1
ATOM 1527 N N . SER A 1 188 ? -19.680 12.304 1.266 1.00 82.62 188 SER A N 1
ATOM 1528 C CA . SER A 1 188 ? -20.552 13.482 1.362 1.00 82.62 188 SER A CA 1
ATOM 1529 C C . SER A 1 188 ? -19.802 14.788 1.653 1.00 82.62 188 SER A C 1
ATOM 1531 O O . SER A 1 188 ? -20.362 15.866 1.463 1.00 82.62 188 SER A O 1
ATOM 1533 N N . THR A 1 189 ? -18.555 14.698 2.129 1.00 73.62 189 THR A N 1
ATOM 1534 C CA . THR A 1 189 ? -17.731 15.851 2.533 1.00 73.62 189 THR A CA 1
ATOM 1535 C C . THR A 1 189 ? -16.605 16.205 1.558 1.00 73.62 189 THR A C 1
ATOM 1537 O O . THR A 1 189 ? -15.994 17.259 1.732 1.00 73.62 189 THR A O 1
ATOM 1540 N N . GLY A 1 190 ? -16.314 15.339 0.582 1.00 55.75 190 GLY A N 1
ATOM 1541 C CA . GLY A 1 190 ? -15.340 15.562 -0.497 1.00 55.75 190 GLY A CA 1
ATOM 1542 C C . GLY A 1 190 ? -16.008 15.983 -1.796 1.00 55.75 190 GLY A C 1
ATOM 1543 O O . GLY A 1 190 ? -15.393 16.796 -2.518 1.00 55.75 190 GLY A O 1
#

Sequence (190 aa):
MSAPKRKSNRITVGDQVFRWRFHYDEDAPWQKTVSIVADDDLNGPSLFARCHYDNDVTPAIVRRLLDVAFENGWPPISDEPQDFGLTDERIYDCFHGFPRLLDHRGNRFSWYPDTKGGLHLKIKNTGHPKGQLLATNCTLQREDCTEELAIAFIDAAIDLGWKHGRARRDCFWLEEHICSLVLDTLRSTG

Foldseek 3Di:
DDDPDPPQQWDDDPNWIKGWDWDQDPVCNQKIKIWIARDPVRQWAIEIEIDGPQQDDDNQLVVQSVVLCVVVPNDRDDPHHYYHYDDNVSSCVSRQAGWGWDQDPNFIKTWHFDPPPATWIWIATPVARQAIEIEGARPDDPVLPDPQLVRLSVVLQVVVPRPRPDRHHNHHYDDRVSSVVSSVVVVVVD